Protein AF-A0A8J8NK72-F1 (afdb_monomer_lite)

Radius of gyration: 25.97 Å; chains: 1; bounding box: 104×41×59 Å

Foldseek 3Di:
DDDVVVVVVVVVVVVVVVVVVVVVVVVVVVVVVVVVVVVVVVQVDEDAPVCCLDPPHAWAWHWYDFPDRFTWTWTWHADPPSWIKTWAWKDFAQATAQLTGGPDQFDLRRLVSFFDQAKKKKALDSRDQQDLLMKMFGRKDKAKWFDPDDPDIDRDDQDPSQQRSLVNRRHHSVNHAFDQFPRGIKIKIKHFMAGNHPAFWEWFAFQPPPGIDIDGGRDIDIDMQADGNQFGRDNFTARDPGTDPPHSYLHDYHRPRGMMIMITGGDHDPDPPDD

Organism: Halteria grandinella (NCBI:txid5974)

Secondary structure (DSSP, 8-state):
--SHHHHHHHHHHHHHHHHHHHHHHHHHHHHHHHHHHHHHHHHHS-B-TGGGGSTT--SEEEEEE-STT-EEEEEEEEEGGGEEEEEEEEEETTEEEESSEESS---HHHHHTSPEEEEEEEES-SS-S-SSSEEEEEEEEEEEEEEEETTEEE--S--HHHHHHHHHHT--TTSPPP-TT--SEEEEEEEEEEESSS-SEEEEEBSSTTSEEEEETTSEEEEEE---TTT-S-SS---STTB--SS------TTS--EEEEEEEEEPPPP----

Structure (mmCIF, N/CA/C/O backbone):
data_AF-A0A8J8NK72-F1
#
_entry.id   AF-A0A8J8NK72-F1
#
loop_
_atom_site.group_PDB
_atom_site.id
_atom_site.type_symbol
_atom_site.label_atom_id
_atom_site.label_alt_id
_atom_site.label_comp_id
_atom_site.label_asym_id
_atom_site.label_entity_id
_atom_site.label_seq_id
_atom_site.pdbx_PDB_ins_code
_atom_site.Cartn_x
_atom_site.Cartn_y
_atom_site.Cartn_z
_atom_site.occupancy
_atom_site.B_iso_or_equiv
_atom_site.auth_seq_id
_atom_site.auth_comp_id
_atom_site.auth_asym_id
_atom_site.auth_atom_id
_atom_site.pdbx_PDB_model_num
ATOM 1 N N . MET A 1 1 ? -77.175 -1.704 28.166 1.00 51.75 1 MET A N 1
ATOM 2 C CA . MET A 1 1 ? -76.167 -1.112 27.257 1.00 51.75 1 MET A CA 1
ATOM 3 C C . MET A 1 1 ? -74.811 -1.085 27.956 1.00 51.75 1 MET A C 1
ATOM 5 O O . MET A 1 1 ? -74.713 -0.401 28.964 1.00 51.75 1 MET A O 1
ATOM 9 N N . PRO A 1 2 ? -73.794 -1.810 27.460 1.00 51.66 2 PRO A N 1
ATOM 10 C CA . PRO A 1 2 ? -72.400 -1.499 27.789 1.00 51.66 2 PRO A CA 1
ATOM 11 C C . PRO A 1 2 ? -71.476 -1.671 26.561 1.00 51.66 2 PRO A C 1
ATOM 13 O O . PRO A 1 2 ? -70.957 -2.755 26.320 1.00 51.66 2 PRO A O 1
ATOM 16 N N . LYS A 1 3 ? -71.278 -0.612 25.762 1.00 52.75 3 LYS A N 1
ATOM 17 C CA . LYS A 1 3 ? -70.263 -0.588 24.676 1.00 52.75 3 LYS A CA 1
ATOM 18 C C . LYS A 1 3 ? -69.259 0.563 24.828 1.00 52.75 3 LYS A C 1
ATOM 20 O O . LYS A 1 3 ? -68.059 0.327 24.801 1.00 52.75 3 LYS A O 1
ATOM 25 N N . LEU A 1 4 ? -69.748 1.766 25.139 1.00 51.28 4 LEU A N 1
ATOM 26 C CA . LEU A 1 4 ? -68.955 3.003 25.275 1.00 51.28 4 LEU A CA 1
ATOM 27 C C . LEU A 1 4 ? -67.858 3.003 26.364 1.00 51.28 4 LEU A C 1
ATOM 29 O O . LEU A 1 4 ? -67.008 3.890 26.365 1.00 51.28 4 LEU A O 1
ATOM 33 N N . VAL A 1 5 ? -67.872 2.052 27.305 1.00 51.34 5 VAL A N 1
ATOM 34 C CA . VAL A 1 5 ? -66.868 1.971 28.388 1.00 51.34 5 VAL A CA 1
ATOM 35 C C . VAL A 1 5 ? -65.623 1.182 27.954 1.00 51.34 5 VAL A C 1
ATOM 37 O O . VAL A 1 5 ? -64.517 1.528 28.357 1.00 51.34 5 VAL A O 1
ATOM 40 N N . PHE A 1 6 ? -65.777 0.172 27.089 1.00 46.81 6 PHE A N 1
ATOM 41 C CA . PHE A 1 6 ? -64.657 -0.657 26.626 1.00 46.81 6 PHE A CA 1
ATOM 42 C C . PHE A 1 6 ? -63.758 0.076 25.616 1.00 46.81 6 PHE A C 1
ATOM 44 O O . PHE A 1 6 ? -62.537 -0.006 25.720 1.00 46.81 6 PHE A O 1
ATOM 51 N N . GLU A 1 7 ? -64.334 0.856 24.694 1.00 53.31 7 GLU A N 1
ATOM 52 C CA . GLU A 1 7 ? -63.560 1.616 23.695 1.00 53.31 7 GLU A CA 1
ATOM 53 C C . GLU A 1 7 ? -62.649 2.675 24.338 1.00 53.31 7 GLU A C 1
ATOM 55 O O . GLU A 1 7 ? -61.489 2.811 23.954 1.00 53.31 7 GLU A O 1
ATOM 60 N N . LYS A 1 8 ? -63.124 3.378 25.378 1.00 55.53 8 LYS A N 1
ATOM 61 C CA . LYS A 1 8 ? -62.303 4.370 26.095 1.00 55.53 8 LYS A CA 1
ATOM 62 C C . LYS A 1 8 ? -61.119 3.751 26.841 1.00 55.53 8 LYS A C 1
ATOM 64 O O . LYS A 1 8 ? -60.061 4.370 26.894 1.00 55.53 8 LYS A O 1
ATOM 69 N N . CYS A 1 9 ? -61.285 2.551 27.398 1.00 53.50 9 CYS A N 1
ATOM 70 C CA . CYS A 1 9 ? -60.218 1.875 28.136 1.00 53.50 9 CYS A CA 1
ATOM 71 C C . CYS A 1 9 ? -59.102 1.380 27.195 1.00 53.50 9 CYS A C 1
ATOM 73 O O . CYS A 1 9 ? -57.924 1.592 27.483 1.00 53.50 9 CYS A O 1
ATOM 75 N N . ASN A 1 10 ? -59.466 0.834 26.026 1.00 62.28 10 ASN A N 1
ATOM 76 C CA . ASN A 1 10 ? -58.498 0.440 24.995 1.00 62.28 10 ASN A CA 1
ATOM 77 C C . ASN A 1 10 ? -57.683 1.629 24.461 1.00 62.28 10 ASN A C 1
ATOM 79 O O . ASN A 1 10 ? -56.468 1.510 24.311 1.00 62.28 10 ASN A O 1
ATOM 83 N N . ASN A 1 11 ? -58.317 2.779 24.198 1.00 68.50 11 ASN A N 1
ATOM 84 C CA . ASN A 1 11 ? -57.603 3.942 23.658 1.00 68.50 11 ASN A CA 1
ATOM 85 C C . ASN A 1 11 ? -56.538 4.471 24.634 1.00 68.50 11 ASN A C 1
ATOM 87 O O . ASN A 1 11 ? -55.412 4.723 24.218 1.00 68.50 11 ASN A O 1
ATOM 91 N N . GLN A 1 12 ? -56.841 4.543 25.936 1.00 73.25 12 GLN A N 1
ATOM 92 C CA . GLN A 1 12 ? -55.859 4.965 26.946 1.00 73.25 12 GLN A CA 1
ATOM 93 C C . GLN A 1 12 ? -54.678 3.987 27.077 1.00 73.25 12 GLN A C 1
ATOM 95 O O . GLN A 1 12 ? -53.541 4.414 27.282 1.00 73.25 12 GLN A O 1
ATOM 100 N N . GLN A 1 13 ? -54.914 2.678 26.929 1.00 79.31 13 GLN A N 1
ATOM 101 C CA . GLN A 1 13 ? -53.832 1.688 26.909 1.00 79.31 13 GLN A CA 1
ATOM 102 C C . GLN A 1 13 ? -52.953 1.820 25.655 1.00 79.31 13 GLN A C 1
ATOM 104 O O . GLN A 1 13 ? -51.730 1.744 25.763 1.00 79.31 13 GLN A O 1
ATOM 109 N N . MET A 1 14 ? -53.549 2.082 24.487 1.00 78.44 14 MET A N 1
ATOM 110 C CA . MET A 1 14 ? -52.807 2.322 23.244 1.00 78.44 14 MET A CA 1
ATOM 111 C C . MET A 1 14 ? -51.956 3.596 23.308 1.00 78.44 14 MET A C 1
ATOM 113 O O . MET A 1 14 ? -50.766 3.535 23.012 1.00 78.44 14 MET A O 1
ATOM 117 N N . GLU A 1 15 ? -52.509 4.718 23.776 1.00 85.50 15 GLU A N 1
ATOM 118 C CA . GLU A 1 15 ? -51.770 5.981 23.962 1.00 85.50 15 GLU A CA 1
ATOM 119 C C . GLU A 1 15 ? -50.573 5.814 24.921 1.00 85.50 15 GLU A C 1
ATOM 121 O O . GLU A 1 15 ? -49.488 6.363 24.689 1.00 85.50 15 GLU A O 1
ATOM 126 N N . SER A 1 16 ? -50.740 5.008 25.977 1.00 86.69 16 SER A N 1
ATOM 127 C CA . SER A 1 16 ? -49.660 4.657 26.907 1.00 86.69 16 SER A CA 1
ATOM 128 C C . SER A 1 16 ? -48.559 3.832 26.229 1.00 86.69 16 SER A C 1
ATOM 130 O O . SER A 1 16 ? -47.375 4.124 26.407 1.00 86.69 16 SER A O 1
ATOM 132 N N . LEU A 1 17 ? -48.929 2.822 25.434 1.00 86.44 17 LEU A N 1
ATOM 133 C CA . LEU A 1 17 ? -47.977 1.967 24.716 1.00 86.44 17 LEU A CA 1
ATOM 134 C C . LEU A 1 17 ? -47.226 2.727 23.614 1.00 86.44 17 LEU A C 1
ATOM 136 O O . LEU A 1 17 ? -46.021 2.540 23.458 1.00 86.44 17 LEU A O 1
ATOM 140 N N . GLU A 1 18 ? -47.893 3.619 22.879 1.00 88.81 18 GLU A N 1
ATOM 141 C CA . GLU A 1 18 ? -47.247 4.479 21.879 1.00 88.81 18 GLU A CA 1
ATOM 142 C C . GLU A 1 18 ? -46.253 5.454 22.523 1.00 88.81 18 GLU A C 1
ATOM 144 O O . GLU A 1 18 ? -45.150 5.660 22.004 1.00 88.81 18 GLU A O 1
ATOM 149 N N . SER A 1 19 ? -46.604 6.007 23.688 1.00 89.12 19 SER A N 1
ATOM 150 C CA . SER A 1 19 ? -45.719 6.873 24.474 1.00 89.12 19 SER A CA 1
ATOM 151 C C . SER A 1 19 ? -44.481 6.126 24.980 1.00 89.12 19 SER A C 1
ATOM 153 O O . SER A 1 19 ? -43.364 6.638 24.877 1.00 89.12 19 SER A O 1
ATOM 155 N N . GLU A 1 20 ? -44.646 4.894 25.469 1.00 90.38 20 GLU A N 1
ATOM 156 C CA . GLU A 1 20 ? -43.527 4.050 25.897 1.00 90.38 20 GLU A CA 1
ATOM 157 C C . GLU A 1 20 ? -42.648 3.604 24.718 1.00 90.38 20 GLU A C 1
ATOM 159 O O . GLU A 1 20 ? -41.423 3.720 24.789 1.00 90.38 20 GL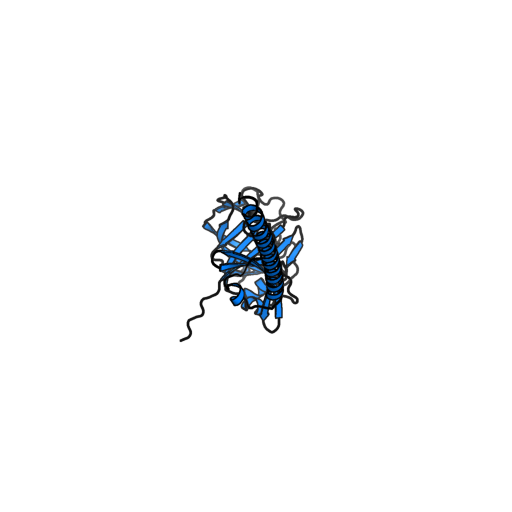U A O 1
ATOM 164 N N . LEU A 1 21 ? -43.241 3.203 23.589 1.00 88.31 21 LEU A N 1
ATOM 165 C CA . LEU A 1 21 ? -42.506 2.876 22.365 1.00 88.31 21 LEU A CA 1
ATOM 166 C C . LEU A 1 21 ? -41.685 4.075 21.860 1.00 88.31 21 LEU A C 1
ATOM 168 O O . LEU A 1 21 ? -40.544 3.911 21.424 1.00 88.31 21 LEU A O 1
ATOM 172 N N . LYS A 1 22 ? -42.241 5.290 21.942 1.00 91.75 22 LYS A N 1
ATOM 173 C CA . LYS A 1 22 ? -41.538 6.531 21.592 1.00 91.75 22 LYS A CA 1
ATOM 174 C C . LYS A 1 22 ? -40.362 6.803 22.536 1.00 91.75 22 LYS A C 1
ATOM 176 O O . LYS A 1 22 ? -39.284 7.132 22.043 1.00 91.75 22 LYS A O 1
ATOM 181 N N . ARG A 1 23 ? -40.533 6.606 23.852 1.00 94.69 23 ARG A N 1
ATOM 182 C CA . ARG A 1 23 ? -39.446 6.708 24.846 1.00 94.69 23 ARG A CA 1
ATOM 183 C C . ARG A 1 23 ? -38.320 5.718 24.533 1.00 94.69 23 ARG A C 1
ATOM 185 O O . ARG A 1 23 ? -37.172 6.125 24.399 1.00 94.69 23 ARG A O 1
ATOM 192 N N . LEU A 1 24 ? -38.656 4.444 24.321 1.00 89.44 24 LEU A N 1
ATOM 193 C CA . LEU A 1 24 ? -37.687 3.383 24.023 1.00 89.44 24 LEU A CA 1
ATOM 194 C C . LEU A 1 24 ? -36.900 3.641 22.726 1.00 89.44 24 LEU A C 1
ATOM 196 O O . LEU A 1 24 ? -35.700 3.376 22.679 1.00 89.44 24 LEU A O 1
ATOM 200 N N . ARG A 1 25 ? -37.537 4.208 21.690 1.00 90.81 25 ARG A N 1
ATOM 201 C CA . ARG A 1 25 ? -36.843 4.635 20.460 1.00 90.81 25 ARG A CA 1
ATOM 202 C C . ARG A 1 25 ? -35.831 5.754 20.722 1.00 90.81 25 ARG A C 1
ATOM 204 O O . ARG A 1 25 ? -34.714 5.672 20.224 1.00 90.81 25 ARG A O 1
ATOM 211 N N . GLN A 1 26 ? -36.190 6.755 21.528 1.00 90.25 26 GLN A N 1
ATOM 212 C CA . GLN A 1 26 ? -35.275 7.841 21.904 1.00 90.25 26 GLN A CA 1
ATOM 213 C C . GLN A 1 26 ? -34.109 7.342 22.773 1.00 90.25 26 GLN A C 1
ATOM 215 O O . GLN A 1 26 ? -32.972 7.762 22.571 1.00 90.25 26 GLN A O 1
ATOM 220 N N . GLU A 1 27 ? -34.360 6.416 23.703 1.00 90.62 27 GLU A N 1
ATOM 221 C CA . GLU A 1 27 ? -33.308 5.777 24.506 1.00 90.62 27 GLU A CA 1
ATOM 222 C C . GLU A 1 27 ? -32.336 4.947 23.649 1.00 90.62 27 GLU A C 1
ATOM 224 O O . GLU A 1 27 ? -31.135 4.938 23.923 1.00 90.62 27 GLU A O 1
ATOM 229 N N . ALA A 1 28 ? -32.832 4.251 22.618 1.00 89.12 28 ALA A N 1
ATOM 230 C CA . ALA A 1 28 ? -31.997 3.516 21.669 1.00 89.12 28 ALA A CA 1
ATOM 231 C C . ALA A 1 28 ? -31.118 4.469 20.843 1.00 89.12 28 ALA A C 1
ATOM 233 O O . ALA A 1 28 ? -29.900 4.317 20.831 1.00 89.12 28 ALA A O 1
ATOM 234 N N . GLU A 1 29 ? -31.706 5.516 20.258 1.00 91.25 29 GLU A N 1
ATOM 235 C CA . GLU A 1 29 ? -30.973 6.517 19.473 1.00 91.25 29 GLU A CA 1
ATOM 236 C C . GLU A 1 29 ? -29.887 7.230 20.306 1.00 91.25 29 GLU A C 1
ATOM 238 O O . GLU A 1 29 ? -28.760 7.416 19.846 1.00 91.25 29 GLU A O 1
ATOM 243 N N . GLN A 1 30 ? -30.176 7.567 21.569 1.00 88.12 30 GLN A N 1
ATOM 244 C CA . GLN A 1 30 ? -29.178 8.127 22.490 1.00 88.12 30 GLN A CA 1
ATOM 245 C C . GLN A 1 30 ? -28.045 7.142 22.813 1.00 88.12 30 GLN A C 1
ATOM 247 O O . GLN A 1 30 ? -26.890 7.560 22.932 1.00 88.12 30 GLN A O 1
ATOM 252 N N . LYS A 1 31 ? -28.344 5.841 22.948 1.00 87.00 31 LYS A N 1
ATOM 253 C CA . LYS A 1 31 ? -27.322 4.799 23.137 1.00 87.00 31 LYS A CA 1
ATOM 254 C C . LYS A 1 31 ? -26.439 4.657 21.901 1.00 87.00 31 LYS A C 1
ATOM 256 O O . LYS A 1 31 ? -25.223 4.621 22.062 1.00 87.00 31 LYS A O 1
ATOM 261 N N . ASP A 1 32 ? -27.008 4.673 20.700 1.00 82.19 32 ASP A N 1
ATOM 262 C CA . ASP A 1 32 ? -26.248 4.596 19.446 1.00 82.19 32 ASP A CA 1
ATOM 263 C C . ASP A 1 32 ? -25.322 5.815 19.271 1.00 82.19 32 ASP A C 1
ATOM 265 O O . ASP A 1 32 ? -24.141 5.667 18.942 1.00 82.19 32 ASP A O 1
ATOM 269 N N . GLN A 1 33 ? -25.802 7.022 19.598 1.00 79.69 33 GLN A N 1
ATOM 270 C CA . GLN A 1 33 ? -24.975 8.238 19.630 1.00 79.69 33 GLN A CA 1
ATOM 271 C C . GLN A 1 33 ? -23.832 8.143 20.660 1.00 79.69 33 GLN A C 1
ATOM 273 O O . GLN A 1 33 ? -22.702 8.555 20.382 1.00 79.69 33 GLN A O 1
ATOM 278 N N . LEU A 1 34 ? -24.097 7.583 21.847 1.00 75.81 34 LEU A N 1
ATOM 279 C CA . LEU A 1 34 ? -23.079 7.336 22.874 1.00 75.81 34 LEU A CA 1
ATOM 280 C C . LEU A 1 34 ? -22.035 6.312 22.414 1.00 75.81 34 LEU A C 1
ATOM 282 O O . LEU A 1 34 ? -20.842 6.575 22.564 1.00 75.81 34 LEU A O 1
ATOM 286 N N . ILE A 1 35 ? -22.463 5.190 21.826 1.00 74.56 35 ILE A N 1
ATOM 287 C CA . ILE A 1 35 ? -21.582 4.152 21.272 1.00 74.56 35 ILE A CA 1
ATOM 288 C C . ILE A 1 35 ? -20.681 4.764 20.199 1.00 74.56 35 ILE A C 1
ATOM 290 O O . ILE A 1 35 ? -19.463 4.711 20.344 1.00 74.56 35 ILE A O 1
ATOM 294 N N . SER A 1 36 ? -21.249 5.454 19.206 1.00 71.69 36 SER A N 1
ATOM 295 C CA . SER A 1 36 ? -20.487 6.124 18.143 1.00 71.69 36 SER A CA 1
ATOM 296 C C . SER A 1 36 ? -19.447 7.113 18.699 1.00 71.69 36 SER A C 1
ATOM 298 O O . SER A 1 36 ? -18.291 7.138 18.265 1.00 71.69 36 SER A O 1
ATOM 300 N N . ARG A 1 37 ? -19.806 7.880 19.741 1.00 70.31 37 ARG A N 1
ATOM 301 C CA . ARG A 1 37 ? -18.883 8.803 20.422 1.00 70.31 37 ARG A CA 1
ATOM 302 C C . ARG A 1 37 ? -17.761 8.080 21.178 1.00 70.31 37 ARG A C 1
ATOM 304 O O . ARG A 1 37 ? -16.632 8.574 21.196 1.00 70.31 37 ARG A O 1
ATOM 311 N N . PHE A 1 38 ? -18.045 6.945 21.815 1.00 71.69 38 PHE A N 1
ATOM 312 C CA . PHE A 1 38 ? -17.028 6.133 22.490 1.00 71.69 38 PHE A CA 1
ATOM 313 C C . PHE A 1 38 ? -16.120 5.404 21.495 1.00 71.69 38 PHE A C 1
ATOM 315 O O . PHE A 1 38 ? -14.909 5.396 21.697 1.00 71.69 38 PHE A O 1
ATOM 322 N N . GLU A 1 39 ? -16.653 4.875 20.394 1.00 69.19 39 GLU A N 1
ATOM 323 C CA . GLU A 1 39 ? -15.863 4.289 19.307 1.00 69.19 39 GLU A CA 1
ATOM 324 C C . GLU A 1 39 ? -14.892 5.303 18.696 1.00 69.19 39 GLU A C 1
ATOM 326 O O . GLU A 1 39 ? -13.728 4.969 18.468 1.00 69.19 39 GLU A O 1
ATOM 331 N N . GLY A 1 40 ? -15.331 6.552 18.493 1.00 62.38 40 GLY A N 1
ATOM 332 C CA . GLY A 1 40 ? -14.458 7.656 18.087 1.00 62.38 40 GLY A CA 1
ATOM 333 C C . GLY A 1 40 ? -13.281 7.840 19.051 1.00 62.38 40 GLY A C 1
ATOM 334 O O . GLY A 1 40 ? -12.127 7.762 18.636 1.00 62.38 40 GLY A O 1
ATOM 335 N N . LYS A 1 41 ? -13.559 7.961 20.355 1.00 66.81 41 LYS A N 1
ATOM 336 C CA . LYS A 1 41 ? -12.524 8.088 21.400 1.00 66.81 41 LYS A CA 1
ATOM 337 C C . LYS A 1 41 ? -11.611 6.865 21.530 1.00 66.81 41 LYS A C 1
ATOM 339 O O . LYS A 1 41 ? -10.439 7.006 21.857 1.00 66.81 41 LYS A O 1
ATOM 344 N N . ILE A 1 42 ? -12.108 5.656 21.269 1.00 63.34 42 ILE A N 1
ATOM 345 C CA . ILE A 1 42 ? -11.281 4.439 21.278 1.00 63.34 42 ILE A CA 1
ATOM 346 C C . ILE A 1 42 ? -10.282 4.453 20.112 1.00 63.34 42 ILE A C 1
ATOM 348 O O . ILE A 1 42 ? -9.160 3.980 20.282 1.00 63.34 42 ILE A O 1
ATOM 352 N N . ARG A 1 43 ? -10.639 5.027 18.952 1.00 63.06 43 ARG A N 1
ATOM 353 C CA . ARG A 1 43 ? -9.705 5.207 17.821 1.00 63.06 43 ARG A CA 1
ATOM 354 C C . ARG A 1 43 ? -8.607 6.235 18.111 1.00 63.06 43 ARG A C 1
ATOM 356 O O . ARG A 1 43 ? -7.555 6.148 17.483 1.00 63.06 43 ARG A O 1
ATOM 363 N N . GLU A 1 44 ? -8.833 7.164 19.046 1.00 73.62 44 GLU A N 1
ATOM 364 C CA . GLU A 1 44 ? -7.854 8.163 19.515 1.00 73.62 44 GLU A CA 1
ATOM 365 C C . GLU A 1 44 ? -6.784 7.570 20.454 1.00 73.62 44 GLU A C 1
ATOM 367 O O . GLU A 1 44 ? -5.699 8.137 20.591 1.00 73.62 44 GLU A O 1
ATOM 372 N N . LEU A 1 45 ? -7.044 6.415 21.079 1.00 83.75 45 LEU A N 1
ATOM 373 C CA . LEU A 1 45 ? -6.074 5.746 21.948 1.00 83.75 45 LEU A CA 1
ATOM 374 C C . LEU A 1 45 ? -5.008 4.995 21.124 1.00 83.75 45 LEU A C 1
ATOM 376 O O . LEU A 1 45 ? -5.365 4.204 20.250 1.00 83.75 45 LEU A O 1
ATOM 380 N N . PRO A 1 46 ? -3.700 5.155 21.419 1.00 88.56 46 PRO A N 1
ATOM 381 C CA . PRO A 1 46 ? -2.655 4.434 20.699 1.00 88.56 46 PRO A CA 1
ATOM 382 C C . PRO A 1 46 ? -2.710 2.914 20.933 1.00 88.56 46 PRO A C 1
ATOM 384 O O . PRO A 1 46 ? -2.458 2.437 22.045 1.00 88.56 46 PRO A O 1
ATOM 387 N N . ILE A 1 47 ? -2.971 2.150 19.872 1.00 92.38 47 ILE A N 1
ATOM 388 C CA . ILE A 1 47 ? -2.999 0.679 19.870 1.00 92.38 47 ILE A CA 1
ATOM 389 C C . ILE A 1 47 ? -1.725 0.085 19.252 1.00 92.38 47 ILE A C 1
ATOM 391 O O . ILE A 1 47 ? -0.934 0.770 18.608 1.00 92.38 47 ILE A O 1
ATOM 395 N N . THR A 1 48 ? -1.505 -1.212 19.441 1.00 92.81 48 THR A N 1
ATOM 396 C CA . THR A 1 48 ? -0.470 -1.974 18.721 1.00 92.81 48 THR A CA 1
ATOM 397 C C . THR A 1 48 ? -1.012 -2.532 17.403 1.00 92.81 48 THR A C 1
ATOM 399 O O . THR A 1 48 ? -2.219 -2.725 17.255 1.00 92.81 48 THR A O 1
ATOM 402 N N . PHE A 1 49 ? -0.127 -2.899 16.468 1.00 92.62 49 PHE A N 1
ATOM 403 C CA . PHE A 1 49 ? -0.541 -3.597 15.242 1.00 92.62 49 PHE A CA 1
ATOM 404 C C . PHE A 1 49 ? -1.324 -4.888 15.506 1.00 92.62 49 PHE A C 1
ATOM 406 O O . PHE A 1 49 ? -2.201 -5.211 14.720 1.00 92.62 49 PHE A O 1
ATOM 413 N N . ARG A 1 50 ? -1.063 -5.615 16.603 1.00 92.00 50 ARG A N 1
ATOM 414 C CA . ARG A 1 50 ? -1.810 -6.841 16.942 1.00 92.00 50 ARG A CA 1
ATOM 415 C C . ARG A 1 50 ? -3.282 -6.556 17.243 1.00 92.00 50 ARG A C 1
ATOM 417 O O . ARG A 1 50 ? -4.143 -7.280 16.761 1.00 92.00 50 ARG A O 1
ATOM 424 N N . GLN A 1 51 ? -3.562 -5.478 17.972 1.00 92.19 51 GLN A N 1
ATOM 425 C CA . GLN A 1 51 ? -4.925 -5.080 18.352 1.00 92.19 51 GLN A CA 1
ATOM 426 C C . GLN A 1 51 ? -5.776 -4.628 17.151 1.00 92.19 51 GLN A C 1
ATOM 428 O O . GLN A 1 51 ? -7.001 -4.578 17.222 1.00 92.19 51 GLN A O 1
ATOM 433 N N . LEU A 1 52 ? -5.141 -4.325 16.018 1.00 92.00 52 LEU A N 1
ATOM 434 C CA . LEU A 1 52 ? -5.823 -3.993 14.769 1.00 92.00 52 LEU A CA 1
ATOM 435 C C . LEU A 1 52 ? -6.461 -5.217 14.078 1.00 92.00 52 LEU A C 1
ATOM 437 O O . LEU A 1 52 ? -7.360 -5.043 13.264 1.00 92.00 52 LEU A O 1
ATOM 441 N N . PHE A 1 53 ? -6.029 -6.437 14.423 1.00 92.38 53 PHE A N 1
ATOM 442 C CA . PHE A 1 53 ? -6.610 -7.699 13.936 1.00 92.38 53 PHE A CA 1
ATOM 443 C C . PHE A 1 53 ? -7.674 -8.274 14.888 1.00 92.38 53 PHE A C 1
ATOM 445 O O . PHE A 1 53 ? -8.172 -9.376 14.665 1.00 92.38 53 PHE A O 1
ATOM 452 N N . GLU A 1 54 ? -8.020 -7.560 15.963 1.00 90.88 54 GLU A N 1
ATOM 453 C CA . GLU A 1 54 ? -9.117 -7.954 16.851 1.00 90.88 54 GLU A CA 1
ATOM 454 C C . GLU A 1 54 ? -10.472 -7.875 16.114 1.00 90.88 54 GLU A C 1
ATOM 456 O O . GLU A 1 54 ? -10.661 -7.000 15.260 1.00 90.88 54 GLU A O 1
ATOM 461 N N . PRO A 1 55 ? -11.446 -8.750 16.431 1.00 88.88 55 PRO A N 1
ATOM 462 C CA . PRO A 1 55 ? -12.795 -8.654 15.879 1.00 88.88 55 PRO A CA 1
ATOM 463 C C . PRO A 1 55 ? -13.448 -7.286 16.138 1.00 88.88 55 PRO A C 1
ATOM 465 O O . PRO A 1 55 ? -13.214 -6.653 17.165 1.00 88.88 55 PRO A O 1
ATOM 468 N N . GLY A 1 56 ? -14.293 -6.834 15.207 1.00 87.00 56 GLY A N 1
ATOM 469 C CA . GLY A 1 56 ? -15.020 -5.560 15.317 1.00 87.00 56 GLY A CA 1
ATOM 470 C C . GLY A 1 56 ? -14.235 -4.313 14.888 1.00 87.00 56 GLY A C 1
ATOM 471 O O . GLY A 1 56 ? -14.781 -3.212 14.910 1.00 87.00 56 GLY A O 1
ATOM 472 N N . ARG A 1 57 ? -12.973 -4.444 14.457 1.00 89.38 57 ARG A N 1
ATOM 473 C CA . ARG A 1 57 ? -12.236 -3.341 13.816 1.00 89.38 57 ARG A CA 1
ATOM 474 C C . ARG A 1 57 ? -12.804 -3.058 12.415 1.00 89.38 57 ARG A C 1
ATOM 476 O O . ARG A 1 57 ? -13.210 -3.969 11.699 1.00 89.38 57 ARG A O 1
ATOM 483 N N . THR A 1 58 ? -12.807 -1.788 12.014 1.00 91.31 58 THR A N 1
ATOM 484 C CA . THR A 1 58 ? -13.347 -1.300 10.729 1.00 91.31 58 THR A CA 1
ATOM 485 C C . THR A 1 58 ? -12.319 -0.419 10.031 1.00 91.31 58 THR A C 1
ATOM 487 O O . THR A 1 58 ? -11.493 0.181 10.712 1.00 91.31 58 THR A O 1
ATOM 490 N N . SER A 1 59 ? -12.423 -0.216 8.720 1.00 92.69 59 SER A N 1
ATOM 491 C CA . SER A 1 59 ? -11.595 0.767 8.006 1.00 92.69 59 SER A CA 1
ATOM 492 C C . SER A 1 59 ? -11.612 2.165 8.651 1.00 92.69 59 SER A C 1
ATOM 494 O O . SER A 1 59 ? -12.622 2.604 9.212 1.00 92.69 59 SER A O 1
ATOM 496 N N . GLY A 1 60 ? -10.485 2.875 8.573 1.00 91.69 60 GLY A N 1
ATOM 497 C CA . GLY A 1 60 ? -10.320 4.221 9.119 1.00 91.69 60 GLY A CA 1
ATOM 498 C C . GLY A 1 60 ? -8.905 4.520 9.616 1.00 91.69 60 GLY A C 1
ATOM 499 O O . GLY A 1 60 ? -7.996 3.695 9.520 1.00 91.69 60 GLY A O 1
ATOM 500 N N . SER A 1 61 ? -8.730 5.721 10.167 1.00 91.56 61 SER A N 1
ATOM 501 C CA . SER A 1 61 ? -7.492 6.140 10.829 1.00 91.56 61 SER A CA 1
ATOM 502 C C . SER A 1 61 ? -7.412 5.603 12.260 1.00 91.56 61 SER A C 1
ATOM 504 O O . SER A 1 61 ? -8.375 5.716 13.017 1.00 91.56 61 SER A O 1
ATOM 506 N N . TYR A 1 62 ? -6.244 5.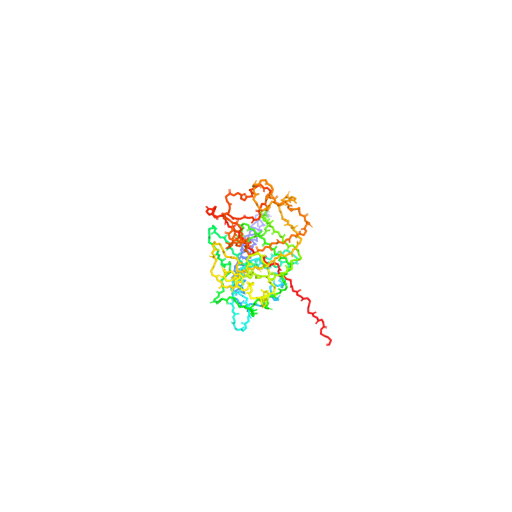083 12.637 1.00 92.00 62 TYR A N 1
ATOM 507 C CA . TYR A 1 62 ? -5.920 4.609 13.985 1.00 92.00 62 TYR A CA 1
ATOM 508 C C . TYR A 1 62 ? -4.571 5.175 14.434 1.00 92.00 62 TYR A C 1
ATOM 510 O O . TYR A 1 62 ? -3.637 5.262 13.634 1.00 92.00 62 TYR A O 1
ATOM 518 N N . PHE A 1 63 ? -4.440 5.514 15.718 1.00 92.31 63 PHE A N 1
ATOM 519 C CA . PHE A 1 63 ? -3.137 5.813 16.311 1.00 92.31 63 PHE A CA 1
ATOM 520 C C . PHE A 1 63 ? -2.413 4.507 16.650 1.00 92.31 63 PHE A C 1
ATOM 522 O O . PHE A 1 63 ? -2.895 3.710 17.452 1.00 92.31 63 PHE A O 1
ATOM 529 N N . ILE A 1 64 ? -1.253 4.278 16.038 1.00 92.62 64 ILE A N 1
ATOM 530 C CA . ILE A 1 64 ? -0.454 3.062 16.206 1.00 92.62 64 ILE A CA 1
ATOM 531 C C . ILE A 1 64 ? 0.843 3.381 16.948 1.00 92.62 64 ILE A C 1
ATOM 533 O O . ILE A 1 64 ? 1.578 4.290 16.557 1.00 92.62 64 ILE A O 1
ATOM 537 N N . LYS A 1 65 ? 1.135 2.606 17.996 1.00 90.94 65 LYS A N 1
ATOM 538 C CA . LYS A 1 65 ? 2.425 2.595 18.700 1.00 90.94 65 LYS A CA 1
ATOM 539 C C . LYS A 1 65 ? 3.495 1.959 17.808 1.00 90.94 65 LYS A C 1
ATOM 541 O O . LYS A 1 65 ? 3.323 0.831 17.343 1.00 90.94 65 LYS A O 1
ATOM 546 N N . LEU A 1 66 ? 4.582 2.690 17.575 1.00 89.44 66 LEU A N 1
ATOM 547 C CA . LEU A 1 66 ? 5.736 2.275 16.776 1.00 89.44 66 LEU A CA 1
ATOM 548 C C . LEU A 1 66 ? 6.930 1.970 17.699 1.00 89.44 66 LEU A C 1
ATOM 550 O O . LEU A 1 66 ? 6.739 1.353 18.745 1.00 89.44 66 LEU A O 1
ATOM 554 N N . SER A 1 67 ? 8.162 2.319 17.310 1.00 86.75 67 SER A N 1
ATOM 555 C CA . SER A 1 67 ? 9.343 2.061 18.143 1.00 86.75 67 SER A CA 1
ATOM 556 C C . SER A 1 67 ? 9.565 3.160 19.195 1.00 86.75 67 SER A C 1
ATOM 558 O O . SER A 1 67 ? 9.405 4.347 18.912 1.00 86.75 67 SER A O 1
ATOM 560 N N . GLY A 1 68 ? 9.923 2.765 20.424 1.00 85.69 68 GLY A N 1
ATOM 561 C CA . GLY A 1 68 ? 9.968 3.678 21.575 1.00 85.69 68 GLY A CA 1
ATOM 562 C C . GLY A 1 68 ? 8.581 4.233 21.921 1.00 85.69 68 GLY A C 1
ATOM 563 O O . GLY A 1 68 ? 7.577 3.545 21.754 1.00 85.69 68 GLY A O 1
ATOM 564 N N . ASP A 1 69 ? 8.518 5.496 22.343 1.00 84.75 69 ASP A N 1
ATOM 565 C CA . ASP A 1 69 ? 7.263 6.193 22.678 1.00 84.75 69 ASP A CA 1
ATOM 566 C C . ASP A 1 69 ? 6.540 6.788 21.452 1.00 84.75 69 ASP A C 1
ATOM 568 O O . ASP A 1 69 ? 5.598 7.575 21.574 1.00 84.75 69 ASP A O 1
ATOM 572 N N . LYS A 1 70 ? 6.986 6.448 20.238 1.00 87.56 70 LYS A N 1
ATOM 573 C CA . LYS A 1 70 ? 6.470 7.034 19.003 1.00 87.56 70 LYS A CA 1
ATOM 574 C C . LYS A 1 70 ? 5.072 6.511 18.666 1.00 87.56 70 LYS A C 1
ATOM 576 O O . LYS A 1 70 ? 4.827 5.306 18.640 1.00 87.56 70 LYS A O 1
ATOM 581 N N . VAL A 1 71 ? 4.184 7.429 18.287 1.00 88.50 71 VAL A N 1
ATOM 582 C CA . VAL A 1 71 ? 2.832 7.133 17.796 1.00 88.50 71 VAL A CA 1
ATOM 583 C C . VAL A 1 71 ? 2.626 7.757 16.415 1.00 88.50 71 VAL A C 1
ATOM 585 O O . VAL A 1 71 ? 3.060 8.882 16.163 1.00 88.50 71 VAL A O 1
ATOM 588 N N . ALA A 1 72 ? 1.953 7.038 15.517 1.00 89.44 72 ALA A N 1
ATOM 589 C CA . ALA A 1 72 ? 1.591 7.511 14.181 1.00 89.44 72 ALA A CA 1
ATOM 590 C C . ALA A 1 72 ? 0.094 7.339 13.915 1.00 89.44 72 ALA A C 1
ATOM 592 O O . ALA A 1 72 ? -0.456 6.293 14.250 1.00 89.44 72 ALA A O 1
ATOM 593 N N . GLN A 1 73 ? -0.551 8.310 13.266 1.00 90.94 73 GLN A N 1
ATOM 594 C CA . GLN A 1 73 ? -1.912 8.136 12.771 1.00 90.94 73 GLN A CA 1
ATOM 595 C C . GLN A 1 73 ? -1.860 7.515 11.371 1.00 90.94 73 GLN A C 1
ATOM 597 O O . GLN A 1 73 ? -1.445 8.149 10.398 1.00 90.94 73 GLN A O 1
ATOM 602 N N . LEU A 1 74 ? -2.244 6.243 11.279 1.00 92.06 74 LEU A N 1
ATOM 603 C CA . LEU A 1 74 ? -2.173 5.451 10.054 1.00 92.06 74 LEU A CA 1
ATOM 604 C C . LEU A 1 74 ? -3.587 5.100 9.587 1.00 92.06 74 LEU A C 1
ATOM 606 O O . LEU A 1 74 ? -4.425 4.711 10.401 1.00 92.06 74 LEU A O 1
ATOM 610 N N . TYR A 1 75 ? -3.855 5.229 8.287 1.00 93.06 75 TYR A N 1
ATOM 611 C CA . TYR A 1 75 ? -5.122 4.787 7.708 1.00 93.06 75 TYR A CA 1
ATOM 612 C C . TYR A 1 75 ? -5.048 3.310 7.327 1.00 93.06 75 TYR A C 1
ATOM 614 O O . TYR A 1 75 ? -4.105 2.877 6.656 1.00 93.06 75 TYR A O 1
ATOM 622 N N . PHE A 1 76 ? -6.077 2.556 7.701 1.00 94.12 76 PHE A N 1
ATOM 623 C CA . PHE A 1 76 ? -6.228 1.154 7.345 1.00 94.12 76 PHE A CA 1
ATOM 624 C C . PHE A 1 76 ? -7.540 0.906 6.612 1.00 94.12 76 PHE A C 1
ATOM 626 O O . PHE A 1 76 ? -8.593 1.394 7.019 1.00 94.12 76 PHE A O 1
ATOM 633 N N . LEU A 1 77 ? -7.476 0.091 5.563 1.00 94.38 77 LEU A N 1
ATOM 634 C CA . LEU A 1 77 ? -8.639 -0.590 5.007 1.00 94.38 77 LEU A CA 1
ATOM 635 C C . LEU A 1 77 ? -8.700 -1.975 5.662 1.00 94.38 77 LEU A C 1
ATOM 637 O O . LEU A 1 77 ? -7.758 -2.758 5.536 1.00 94.38 77 LEU A O 1
ATOM 641 N N . ILE A 1 78 ? -9.783 -2.259 6.381 1.00 92.88 78 ILE A N 1
ATOM 642 C CA . ILE A 1 78 ? -10.017 -3.550 7.032 1.00 92.88 78 ILE A CA 1
ATOM 643 C C . ILE A 1 78 ? -11.150 -4.237 6.286 1.00 92.88 78 ILE A C 1
ATOM 645 O O . ILE A 1 78 ? -12.264 -3.721 6.205 1.00 92.88 78 ILE A O 1
ATOM 649 N N . GLU A 1 79 ? -10.839 -5.390 5.712 1.00 88.75 79 GLU A N 1
ATOM 650 C CA . GLU A 1 79 ? -11.771 -6.194 4.932 1.00 88.75 79 GLU A CA 1
ATOM 651 C C . GLU A 1 79 ? -12.202 -7.432 5.731 1.00 88.75 79 GLU A C 1
ATOM 653 O O . GLU A 1 79 ? -11.639 -7.748 6.785 1.00 88.75 79 GLU A O 1
ATOM 658 N N . GLY A 1 80 ? -13.206 -8.153 5.223 1.00 79.19 80 GLY A N 1
ATOM 659 C CA . GLY A 1 80 ? -13.618 -9.433 5.799 1.00 79.19 80 GLY A CA 1
ATOM 660 C C . GLY A 1 80 ? -12.447 -10.415 5.944 1.00 79.19 80 GLY A C 1
ATOM 661 O O . GLY A 1 80 ? -11.437 -10.315 5.245 1.00 79.19 80 GLY A O 1
ATOM 662 N N . GLU A 1 81 ? -12.594 -11.374 6.862 1.00 75.38 81 GLU A N 1
ATOM 663 C CA . GLU A 1 81 ? -11.582 -12.407 7.157 1.00 75.38 81 GLU A CA 1
ATOM 664 C C . GLU A 1 81 ? -10.267 -11.860 7.757 1.00 75.38 81 GLU A C 1
ATOM 666 O O . GLU A 1 81 ? -9.231 -12.517 7.696 1.00 75.38 81 GLU A O 1
ATOM 671 N N . GLY A 1 82 ? -10.282 -10.658 8.350 1.00 75.38 82 GLY A N 1
ATOM 672 C CA . GLY A 1 82 ? -9.117 -10.092 9.047 1.00 75.38 82 GLY A CA 1
ATOM 673 C C . GLY A 1 82 ? -8.011 -9.580 8.117 1.00 75.38 82 GLY A C 1
ATOM 674 O O . GLY A 1 82 ? -6.866 -9.416 8.541 1.00 75.38 82 GLY A O 1
ATOM 675 N N . LYS A 1 83 ? -8.330 -9.317 6.844 1.00 89.25 83 LYS A N 1
ATOM 676 C CA . LYS A 1 83 ? -7.399 -8.725 5.873 1.00 89.25 83 LYS A CA 1
ATOM 677 C C . LYS A 1 83 ? -7.234 -7.232 6.161 1.00 89.25 83 LYS A C 1
ATOM 679 O O . LYS A 1 83 ? -8.094 -6.420 5.826 1.00 89.25 83 LYS A O 1
ATOM 684 N N . VAL A 1 84 ? -6.111 -6.881 6.784 1.00 95.12 84 VAL A N 1
ATOM 685 C CA . VAL A 1 84 ? -5.759 -5.505 7.155 1.00 95.12 84 VAL A CA 1
ATOM 686 C C . VAL A 1 84 ? -4.768 -4.929 6.146 1.00 95.12 84 VAL A C 1
ATOM 688 O O . VAL A 1 84 ? -3.658 -5.437 5.995 1.00 95.12 84 VAL A O 1
ATOM 691 N N . TRP A 1 85 ? -5.134 -3.834 5.486 1.00 95.44 85 TRP A N 1
ATOM 692 C CA . TRP A 1 85 ? -4.274 -3.102 4.557 1.00 95.44 85 TRP A CA 1
ATOM 693 C C . TRP A 1 85 ? -3.877 -1.754 5.144 1.00 95.44 85 TRP A C 1
ATOM 695 O O . TRP A 1 85 ? -4.727 -0.894 5.363 1.00 95.44 85 TRP A O 1
ATOM 705 N N . MET A 1 86 ? -2.582 -1.535 5.349 1.00 95.50 86 MET A N 1
ATOM 706 C CA . MET A 1 86 ? -2.042 -0.228 5.720 1.00 95.50 86 MET A CA 1
ATOM 707 C C . MET A 1 86 ? -1.905 0.642 4.472 1.00 95.50 86 MET A C 1
ATOM 709 O O . MET A 1 86 ? -1.207 0.254 3.531 1.00 95.50 86 MET A O 1
ATOM 713 N N . ARG A 1 87 ? -2.511 1.833 4.462 1.00 92.81 87 ARG A N 1
ATOM 714 C CA . ARG A 1 87 ? -2.238 2.837 3.424 1.00 92.81 87 ARG A CA 1
ATOM 715 C C . ARG A 1 87 ? -0.777 3.272 3.533 1.00 92.81 87 ARG A C 1
ATOM 717 O O . ARG A 1 87 ? -0.263 3.420 4.635 1.00 92.81 87 ARG A O 1
ATOM 724 N N . GLY A 1 88 ? -0.081 3.433 2.416 1.00 89.25 88 GLY A N 1
ATOM 725 C CA . GLY A 1 88 ? 1.359 3.685 2.384 1.00 89.25 88 GLY A CA 1
ATOM 726 C C . GLY A 1 88 ? 1.709 5.108 1.954 1.00 89.25 88 GLY A C 1
ATOM 727 O O . GLY A 1 88 ? 1.492 6.088 2.666 1.00 89.25 88 GLY A O 1
ATOM 728 N N . GLN A 1 89 ? 2.293 5.197 0.765 1.00 82.44 89 GLN A N 1
ATOM 729 C CA . GLN A 1 89 ? 2.634 6.434 0.070 1.00 82.44 89 GLN A CA 1
ATOM 730 C C . GLN A 1 89 ? 1.576 6.707 -1.012 1.00 82.44 89 GLN A C 1
ATOM 732 O O . GLN A 1 89 ? 0.892 5.791 -1.476 1.00 82.44 89 GLN A O 1
ATOM 737 N N . SER A 1 90 ? 1.432 7.966 -1.418 1.00 70.81 90 SER A N 1
ATOM 738 C CA . SER A 1 90 ? 0.544 8.367 -2.511 1.00 70.81 90 SER A CA 1
ATOM 739 C C . SER A 1 90 ? 1.249 9.317 -3.474 1.00 70.81 90 SER A C 1
ATOM 741 O O . SER A 1 90 ? 2.164 10.048 -3.095 1.00 70.81 90 SER A O 1
ATOM 743 N N . LYS A 1 91 ? 0.804 9.328 -4.726 1.00 73.06 91 LYS A N 1
ATOM 744 C CA . LYS A 1 91 ? 1.106 10.370 -5.707 1.00 73.06 91 LYS A CA 1
ATOM 745 C C . LYS A 1 91 ? -0.215 11.011 -6.104 1.00 73.06 91 LYS A C 1
ATOM 747 O O . LYS A 1 91 ? -1.159 10.293 -6.421 1.00 73.06 91 LYS A O 1
ATOM 752 N N . ILE A 1 92 ? -0.283 12.337 -6.041 1.00 62.84 92 ILE A N 1
ATOM 753 C CA . ILE A 1 92 ? -1.466 13.131 -6.392 1.00 62.84 92 ILE A CA 1
ATOM 754 C C . ILE A 1 92 ? -1.004 14.160 -7.424 1.00 62.84 92 ILE A C 1
ATOM 756 O O . ILE A 1 92 ? -0.302 15.125 -7.096 1.00 62.84 92 ILE A O 1
ATOM 760 N N . GLY A 1 93 ? -1.327 13.904 -8.693 1.00 66.75 93 GLY A N 1
ATOM 761 C CA . GLY A 1 93 ? -0.771 14.645 -9.822 1.00 66.75 93 GLY A CA 1
ATOM 762 C C . GLY A 1 93 ? 0.753 14.504 -9.907 1.00 66.75 93 GLY A C 1
ATOM 763 O O . GLY A 1 93 ? 1.290 13.398 -9.935 1.00 66.75 93 GLY A O 1
ATOM 764 N N . GLN A 1 94 ? 1.466 15.631 -9.959 1.00 62.72 94 GLN A N 1
ATOM 765 C CA . GLN A 1 94 ? 2.936 15.643 -10.031 1.00 62.72 94 GLN A CA 1
ATOM 766 C C . GLN A 1 94 ? 3.619 15.405 -8.671 1.00 62.72 94 GLN A C 1
ATOM 768 O O . GLN A 1 94 ? 4.804 15.092 -8.638 1.00 62.72 94 GLN A O 1
ATOM 773 N N . ASN A 1 95 ? 2.891 15.522 -7.553 1.00 66.69 95 ASN A N 1
ATOM 774 C CA . ASN A 1 95 ? 3.480 15.523 -6.215 1.00 66.69 95 ASN A CA 1
ATOM 775 C C . ASN A 1 95 ? 3.347 14.163 -5.522 1.00 66.69 95 ASN A C 1
ATOM 777 O O . ASN A 1 95 ? 2.247 13.623 -5.379 1.00 66.69 95 ASN A O 1
ATOM 781 N N . ILE A 1 96 ? 4.471 13.645 -5.029 1.00 74.19 96 ILE A N 1
ATOM 782 C CA . ILE A 1 96 ? 4.527 12.476 -4.147 1.00 74.19 96 ILE A CA 1
ATOM 783 C C . ILE A 1 96 ? 4.339 12.941 -2.694 1.00 74.19 96 ILE A C 1
ATOM 785 O O . ILE A 1 96 ? 4.903 13.952 -2.282 1.00 74.19 96 ILE A O 1
ATOM 789 N N . LYS A 1 97 ? 3.514 12.225 -1.921 1.00 73.12 97 LYS A N 1
ATOM 790 C CA . LYS A 1 97 ? 3.129 12.573 -0.545 1.00 73.12 97 LYS A CA 1
ATOM 791 C C . LYS A 1 97 ? 3.033 11.327 0.341 1.00 73.12 97 LYS A C 1
ATOM 793 O O . LYS A 1 97 ? 2.537 10.283 -0.095 1.00 73.12 97 LYS A O 1
ATOM 798 N N . LYS A 1 98 ? 3.412 11.453 1.618 1.00 75.75 98 LYS A N 1
ATOM 799 C CA . LYS A 1 98 ? 3.023 10.483 2.658 1.00 75.75 98 LYS A CA 1
ATOM 800 C C . LYS A 1 98 ? 1.491 10.431 2.748 1.00 75.75 98 LYS A C 1
ATOM 802 O O . LYS A 1 98 ? 0.858 11.483 2.760 1.00 75.75 98 LYS A O 1
ATOM 807 N N . ALA A 1 99 ? 0.891 9.238 2.791 1.00 71.19 99 ALA A N 1
ATOM 808 C CA . ALA A 1 99 ? -0.569 9.092 2.905 1.00 71.19 99 ALA A CA 1
ATOM 809 C C . ALA A 1 99 ? -1.046 8.900 4.360 1.00 71.19 99 ALA A C 1
ATOM 811 O O . ALA A 1 99 ? -2.239 8.701 4.594 1.00 71.19 99 ALA A O 1
ATOM 812 N N . ASN A 1 100 ? -0.123 8.957 5.326 1.00 77.69 100 ASN A N 1
ATOM 813 C CA . ASN A 1 100 ? -0.373 8.846 6.761 1.00 77.69 100 ASN A CA 1
ATOM 814 C C . ASN A 1 100 ? 0.272 10.012 7.514 1.00 77.69 100 ASN A C 1
ATOM 816 O O . ASN A 1 100 ? 1.355 10.484 7.147 1.00 77.69 100 ASN A O 1
ATOM 820 N N . GLU A 1 101 ? -0.347 10.413 8.619 1.00 70.38 101 GLU A N 1
ATOM 821 C CA . GLU A 1 101 ? 0.161 11.468 9.486 1.00 70.38 101 GLU A CA 1
ATOM 822 C C . GLU A 1 101 ? 0.966 10.865 10.636 1.00 70.38 101 GLU A C 1
ATOM 824 O O . GLU A 1 101 ? 0.465 10.513 11.702 1.00 70.38 101 GLU A O 1
ATOM 829 N N . CYS A 1 102 ? 2.272 10.738 10.407 1.00 65.62 102 CYS A N 1
ATOM 830 C CA . CYS A 1 102 ? 3.219 10.503 11.485 1.00 65.62 102 CYS A CA 1
ATOM 831 C C . CYS A 1 102 ? 3.787 11.839 11.984 1.00 65.62 102 CYS A C 1
ATOM 833 O O . CYS A 1 102 ? 4.214 12.668 11.170 1.00 65.62 102 CYS A O 1
ATOM 835 N N . SER A 1 103 ? 3.801 12.016 13.309 1.00 62.19 103 SER A N 1
ATOM 836 C CA . SER A 1 103 ? 4.342 13.186 14.022 1.00 62.19 103 SER A CA 1
ATOM 837 C C . SER A 1 103 ? 5.862 13.339 13.874 1.00 62.19 103 SER A C 1
ATOM 839 O O . SER A 1 103 ? 6.402 14.417 14.093 1.00 62.19 103 SER A O 1
ATOM 841 N N . SER A 1 104 ? 6.552 12.272 13.467 1.00 74.50 104 SER A N 1
ATOM 842 C CA . SER A 1 104 ? 7.982 12.240 13.141 1.00 74.50 104 SER A CA 1
ATOM 843 C C . SER A 1 104 ? 8.244 11.291 11.963 1.00 74.50 104 SER A C 1
ATOM 845 O O . SER A 1 104 ? 7.466 10.370 11.716 1.00 74.50 104 SER A O 1
ATOM 847 N N . GLN A 1 105 ? 9.335 11.489 11.216 1.00 88.38 105 GLN A N 1
ATOM 848 C CA . GLN A 1 105 ? 9.701 10.619 10.085 1.00 88.38 105 GLN A CA 1
ATOM 849 C C . GLN A 1 105 ? 9.803 9.144 10.506 1.00 88.38 105 GLN A C 1
ATOM 851 O O . GLN A 1 105 ? 10.344 8.826 11.566 1.00 88.38 105 GLN A O 1
ATOM 856 N N . TRP A 1 106 ? 9.279 8.236 9.680 1.00 91.75 106 TRP A N 1
ATOM 857 C CA . TRP A 1 106 ? 9.469 6.791 9.789 1.00 91.75 106 TRP A CA 1
ATOM 858 C C . TRP A 1 106 ? 10.951 6.438 9.825 1.00 91.75 106 TRP A C 1
ATOM 860 O O . TRP A 1 106 ? 11.745 6.930 9.023 1.00 91.75 106 TRP A O 1
ATOM 870 N N . THR A 1 107 ? 11.301 5.532 10.732 1.00 92.62 107 THR A N 1
ATOM 871 C CA . THR A 1 107 ? 12.653 5.002 10.888 1.00 92.62 107 THR A CA 1
ATOM 872 C C . THR A 1 107 ? 12.720 3.527 10.494 1.00 92.62 107 THR A C 1
ATOM 874 O O . THR A 1 107 ? 11.714 2.814 10.439 1.00 92.62 107 THR A O 1
ATOM 877 N N . LYS A 1 108 ? 13.945 3.021 10.309 1.00 92.62 108 LYS A N 1
ATOM 878 C CA . LYS A 1 108 ? 14.211 1.582 10.147 1.00 92.62 108 LYS A CA 1
ATOM 879 C C . LYS A 1 108 ? 13.642 0.739 11.301 1.00 92.62 108 LYS A C 1
ATOM 881 O O . LYS A 1 108 ? 13.284 -0.415 11.073 1.00 92.62 108 LYS A O 1
ATOM 886 N N . SER A 1 109 ? 13.593 1.285 12.517 1.00 93.19 109 SER A N 1
ATOM 887 C CA . SER A 1 109 ? 13.060 0.602 13.702 1.00 93.19 109 SER A CA 1
ATOM 888 C C . SER A 1 109 ? 11.536 0.533 13.676 1.00 93.19 109 SER A C 1
ATOM 890 O O . SER A 1 109 ? 10.983 -0.527 13.943 1.00 93.19 109 SER A O 1
ATOM 892 N N . ASP A 1 110 ? 10.861 1.601 13.249 1.00 92.62 110 ASP A N 1
ATOM 893 C CA . ASP A 1 110 ? 9.400 1.609 13.089 1.00 92.62 110 ASP A CA 1
ATOM 894 C C . ASP A 1 110 ? 8.938 0.582 12.052 1.00 92.62 110 ASP A C 1
ATOM 896 O O . ASP A 1 110 ? 7.980 -0.150 12.278 1.00 92.62 110 ASP A O 1
ATOM 900 N N . VAL A 1 111 ? 9.660 0.464 10.933 1.00 93.00 111 VAL A N 1
ATOM 901 C CA . VAL A 1 111 ? 9.332 -0.522 9.893 1.00 93.00 111 VAL A CA 1
ATOM 902 C C . VAL A 1 111 ? 9.534 -1.966 10.369 1.00 93.00 111 VAL A C 1
ATOM 904 O O . VAL A 1 111 ? 8.839 -2.863 9.904 1.00 93.00 111 VAL A O 1
ATOM 907 N N . LYS A 1 112 ? 10.436 -2.215 11.327 1.00 92.12 112 LYS A N 1
ATOM 908 C CA . LYS A 1 112 ? 10.580 -3.538 11.963 1.00 92.12 112 LYS A CA 1
ATOM 909 C C . LYS A 1 112 ? 9.424 -3.894 12.908 1.00 92.12 112 LYS A C 1
ATOM 911 O O . LYS A 1 112 ? 9.291 -5.066 13.240 1.00 92.12 112 LYS A O 1
ATOM 916 N N . MET A 1 113 ? 8.623 -2.917 13.340 1.00 91.75 113 MET A N 1
ATOM 917 C CA . MET A 1 113 ? 7.418 -3.147 14.151 1.00 91.75 113 MET A CA 1
ATOM 918 C C . MET A 1 113 ? 6.200 -3.531 13.300 1.00 91.75 113 MET A C 1
ATOM 920 O O . MET A 1 113 ? 5.184 -3.954 13.854 1.00 91.75 113 MET A O 1
ATOM 924 N N . LEU A 1 114 ? 6.272 -3.377 11.970 1.00 92.44 114 LEU A N 1
ATOM 925 C CA . LEU A 1 114 ? 5.202 -3.811 11.076 1.00 92.44 114 LEU A CA 1
ATOM 926 C C . LEU A 1 114 ? 5.055 -5.343 11.133 1.00 92.44 114 LEU A C 1
ATOM 928 O O . LEU A 1 114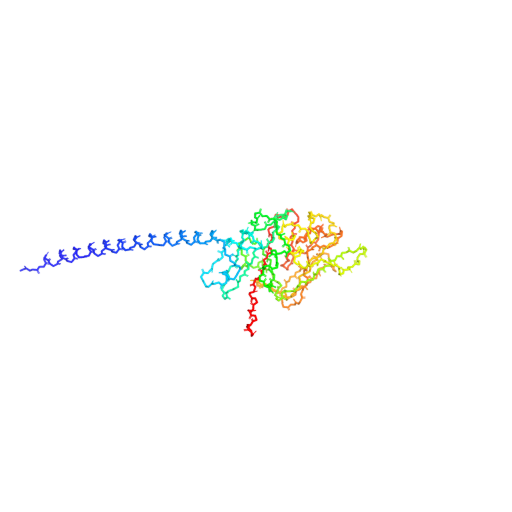 ? 6.064 -6.055 11.124 1.00 92.44 114 LEU A O 1
ATOM 932 N N . PRO A 1 115 ? 3.819 -5.873 11.101 1.00 94.38 115 PRO A N 1
ATOM 933 C CA . PRO A 1 115 ? 3.571 -7.257 10.713 1.00 94.38 115 PRO A CA 1
ATOM 934 C C . PRO A 1 115 ? 4.172 -7.562 9.333 1.00 94.38 115 PRO A C 1
ATOM 936 O O . PRO A 1 115 ? 4.512 -6.653 8.568 1.00 94.38 115 PRO A O 1
ATOM 939 N N . LYS A 1 116 ? 4.261 -8.847 8.977 1.00 94.25 116 LYS A N 1
ATOM 940 C CA . LYS A 1 116 ? 4.734 -9.258 7.650 1.00 94.25 116 LYS A CA 1
ATOM 941 C C . LYS A 1 116 ? 3.867 -8.580 6.586 1.00 94.25 116 LYS A C 1
ATOM 943 O O . LYS A 1 116 ? 2.645 -8.689 6.625 1.00 94.25 116 LYS A O 1
ATOM 948 N N . ILE A 1 117 ? 4.495 -7.914 5.620 1.00 95.69 117 ILE A N 1
ATOM 949 C CA . ILE A 1 117 ? 3.788 -7.444 4.429 1.00 95.69 117 ILE A CA 1
ATOM 950 C C . ILE A 1 117 ? 3.642 -8.646 3.501 1.00 95.69 117 ILE A C 1
ATOM 952 O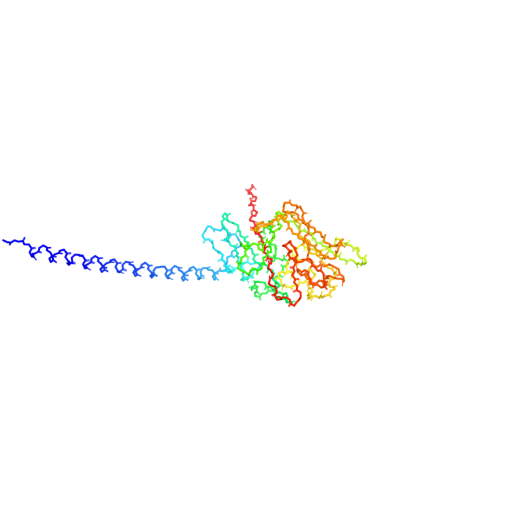 O . ILE A 1 117 ? 4.642 -9.183 3.028 1.00 95.69 117 ILE A O 1
ATOM 956 N N . ALA A 1 118 ? 2.408 -9.104 3.317 1.00 95.50 118 ALA A N 1
ATOM 957 C CA . ALA A 1 118 ? 2.101 -10.327 2.584 1.00 95.50 118 ALA A CA 1
ATOM 958 C C . ALA A 1 118 ? 1.684 -10.058 1.132 1.00 95.50 118 ALA A C 1
ATOM 960 O O . ALA A 1 118 ? 2.063 -10.827 0.258 1.00 95.50 118 ALA A O 1
ATOM 961 N N . ASP A 1 119 ? 0.994 -8.945 0.868 1.00 95.81 119 ASP A N 1
ATOM 962 C CA . ASP A 1 119 ? 0.692 -8.450 -0.480 1.00 95.81 119 ASP A CA 1
ATOM 963 C C . ASP A 1 119 ? 0.976 -6.941 -0.557 1.00 95.81 119 ASP A C 1
ATOM 965 O O . ASP A 1 119 ? 0.940 -6.235 0.458 1.00 95.81 119 ASP A O 1
ATOM 969 N N . VAL A 1 120 ? 1.177 -6.425 -1.770 1.00 93.50 120 VAL A N 1
ATOM 970 C CA . VAL A 1 120 ? 1.180 -4.978 -2.047 1.00 93.50 120 VAL A CA 1
ATOM 971 C C . VAL A 1 120 ? 0.091 -4.662 -3.063 1.00 93.50 120 VAL A C 1
ATOM 973 O O . VAL A 1 120 ? -0.053 -5.368 -4.058 1.00 93.50 120 VAL A O 1
ATOM 976 N N . GLY A 1 121 ? -0.692 -3.621 -2.795 1.00 91.12 121 GLY A N 1
ATOM 977 C CA . GLY A 1 121 ? -1.789 -3.155 -3.636 1.00 91.12 121 GLY A CA 1
ATOM 978 C C . GLY A 1 121 ? -1.584 -1.716 -4.098 1.00 91.12 121 GLY A C 1
ATOM 979 O O . GLY A 1 121 ? -0.944 -0.921 -3.412 1.00 91.12 121 GLY A O 1
ATOM 980 N N . TRP A 1 122 ? -2.165 -1.368 -5.241 1.00 88.94 122 TRP A N 1
ATOM 981 C CA . TRP A 1 122 ? -2.240 -0.008 -5.769 1.00 88.94 122 TRP A CA 1
ATOM 982 C C . TRP A 1 122 ? -3.681 0.299 -6.164 1.00 88.94 122 TRP A C 1
ATOM 984 O O . TRP A 1 122 ? -4.317 -0.541 -6.797 1.00 88.94 122 TRP A O 1
ATOM 994 N N . SER A 1 123 ? -4.184 1.496 -5.866 1.00 87.38 123 SER A N 1
ATOM 995 C CA . SER A 1 123 ? -5.503 1.966 -6.326 1.00 87.38 123 SER A CA 1
ATOM 996 C C . SER A 1 123 ? -5.501 3.451 -6.686 1.00 87.38 123 SER A C 1
ATOM 998 O O . SER A 1 123 ? -4.554 4.179 -6.381 1.00 87.38 123 SER A O 1
ATOM 1000 N N . GLU A 1 124 ? -6.578 3.905 -7.333 1.00 82.44 124 GLU A N 1
ATOM 1001 C CA . GLU A 1 124 ? -6.843 5.329 -7.614 1.00 82.44 124 GLU A CA 1
ATOM 1002 C C . GLU A 1 124 ? -7.611 6.054 -6.487 1.00 82.44 124 GLU A C 1
ATOM 1004 O O . GLU A 1 124 ? -7.876 7.248 -6.598 1.00 82.44 124 GLU A O 1
ATOM 1009 N N . SER A 1 125 ? -7.958 5.358 -5.397 1.00 83.81 125 SER A N 1
ATOM 1010 C CA . SER A 1 125 ? -8.734 5.885 -4.260 1.00 83.81 125 SER A CA 1
ATOM 1011 C C . SER A 1 125 ? -7.876 5.953 -2.996 1.00 83.81 125 SER A C 1
ATOM 1013 O O . SER A 1 125 ? -7.118 5.031 -2.695 1.00 83.81 125 SER A O 1
ATOM 1015 N N . LEU A 1 126 ? -8.014 7.041 -2.230 1.00 83.56 126 LEU A N 1
ATOM 1016 C CA . LEU A 1 126 ? -7.346 7.205 -0.935 1.00 83.56 126 LEU A CA 1
ATOM 1017 C C . LEU A 1 126 ? -8.002 6.373 0.174 1.00 83.56 126 LEU A C 1
ATOM 1019 O O . LEU A 1 126 ? -7.329 6.056 1.152 1.00 83.56 126 LEU A O 1
ATOM 1023 N N . GLU A 1 127 ? -9.272 6.003 0.038 1.00 84.31 127 GLU A N 1
ATOM 1024 C CA . GLU A 1 127 ? -10.021 5.230 1.033 1.00 84.31 127 GLU A CA 1
ATOM 1025 C C . GLU A 1 127 ? -10.090 3.727 0.722 1.00 84.31 127 GLU A C 1
ATOM 1027 O O . GLU A 1 127 ? -10.365 2.945 1.630 1.00 84.31 127 GLU A O 1
ATOM 1032 N N . SER A 1 128 ? -9.874 3.294 -0.530 1.00 85.81 128 SER A N 1
ATOM 1033 C CA . SER A 1 128 ? -10.228 1.927 -0.943 1.00 85.81 128 SER A CA 1
ATOM 1034 C C . SER A 1 128 ? -9.282 1.233 -1.932 1.00 85.81 128 SER A C 1
ATOM 1036 O O . SER A 1 128 ? -8.607 1.850 -2.757 1.00 85.81 128 SER A O 1
ATOM 1038 N N . LEU A 1 129 ? -9.324 -0.103 -1.873 1.00 86.94 129 LEU A N 1
ATOM 1039 C CA . LEU A 1 129 ? -8.774 -1.066 -2.838 1.00 86.94 129 LEU A CA 1
ATOM 1040 C C . LEU A 1 129 ? -9.895 -1.833 -3.575 1.00 86.94 129 LEU A C 1
ATOM 1042 O O . LEU A 1 129 ? -9.666 -2.911 -4.111 1.00 86.94 129 LEU A O 1
ATOM 1046 N N . THR A 1 130 ? -11.150 -1.385 -3.521 1.00 81.44 130 THR A N 1
ATOM 1047 C CA . THR A 1 130 ? -12.310 -2.165 -4.010 1.00 81.44 130 THR A CA 1
ATOM 1048 C C . THR A 1 130 ? -12.693 -1.871 -5.461 1.00 81.44 130 THR A C 1
ATOM 1050 O O . THR A 1 130 ? -13.449 -2.637 -6.052 1.00 81.44 130 THR A O 1
ATOM 1053 N N . GLY A 1 131 ? -12.174 -0.794 -6.057 1.00 81.31 131 GLY A N 1
ATOM 1054 C CA . GLY A 1 131 ? -12.504 -0.398 -7.427 1.00 81.31 131 GLY A CA 1
ATOM 1055 C C . GLY A 1 131 ? -11.874 -1.286 -8.506 1.00 81.31 131 GLY A C 1
ATOM 1056 O O . GLY A 1 131 ? -10.844 -1.927 -8.295 1.00 81.31 131 GLY A O 1
ATOM 1057 N N . GLN A 1 132 ? -12.441 -1.246 -9.716 1.00 82.38 132 GLN A N 1
ATOM 1058 C CA . GLN A 1 132 ? -11.933 -1.993 -10.881 1.00 82.38 132 GLN A CA 1
ATOM 1059 C C . GLN A 1 132 ? -10.512 -1.585 -11.312 1.00 82.38 132 GLN A C 1
ATOM 1061 O O . GLN A 1 132 ? -9.814 -2.354 -11.969 1.00 82.38 132 GLN A O 1
ATOM 1066 N N . ARG A 1 133 ? -10.068 -0.379 -10.940 1.00 81.81 133 ARG A N 1
ATOM 1067 C CA . ARG A 1 133 ? -8.697 0.113 -11.132 1.00 81.81 133 ARG A CA 1
ATOM 1068 C C . ARG A 1 133 ? -7.875 -0.097 -9.863 1.00 81.81 133 ARG A C 1
ATOM 1070 O O . ARG A 1 133 ? -7.470 0.853 -9.191 1.00 81.81 133 ARG A O 1
ATOM 1077 N N . THR A 1 134 ? -7.693 -1.372 -9.538 1.00 87.94 134 THR A N 1
ATOM 1078 C CA . THR A 1 134 ? -6.848 -1.823 -8.435 1.00 87.94 134 THR A CA 1
ATOM 1079 C C . THR A 1 134 ? -5.920 -2.926 -8.929 1.00 87.94 134 THR A C 1
ATOM 1081 O O . THR A 1 134 ? -6.349 -3.833 -9.644 1.00 87.94 134 THR A O 1
ATOM 1084 N N . TRP A 1 135 ? -4.654 -2.847 -8.543 1.00 88.69 135 TRP A N 1
ATOM 1085 C CA . TRP A 1 135 ? -3.590 -3.771 -8.928 1.00 88.69 135 TRP A CA 1
ATOM 1086 C C . TRP A 1 135 ? -2.981 -4.380 -7.675 1.00 88.69 135 TRP A C 1
ATOM 1088 O O . TRP A 1 135 ? -2.843 -3.686 -6.671 1.00 88.69 135 TRP A O 1
ATOM 1098 N N . PHE A 1 136 ? -2.574 -5.643 -7.735 1.00 91.31 136 PHE A N 1
ATOM 1099 C CA . PHE A 1 136 ? -1.949 -6.336 -6.614 1.00 91.31 136 PHE A CA 1
ATOM 1100 C C . PHE A 1 136 ? -0.727 -7.132 -7.063 1.00 91.31 136 PHE A C 1
ATOM 1102 O O . PHE A 1 136 ? -0.724 -7.721 -8.143 1.00 91.31 136 PHE A O 1
ATOM 1109 N N . LEU A 1 137 ? 0.269 -7.204 -6.183 1.00 91.56 137 LEU A N 1
ATOM 1110 C CA . LEU A 1 137 ? 1.248 -8.281 -6.136 1.00 91.56 137 LEU A CA 1
ATOM 1111 C C . LEU A 1 137 ? 0.956 -9.111 -4.884 1.00 91.56 137 LEU A C 1
ATOM 1113 O O . LEU A 1 137 ? 1.233 -8.681 -3.763 1.00 91.56 137 LEU A O 1
ATOM 1117 N N . GLN A 1 138 ? 0.347 -10.277 -5.092 1.00 95.12 138 GLN A N 1
ATOM 1118 C CA . GLN A 1 138 ? 0.076 -11.267 -4.053 1.00 95.12 138 GLN A CA 1
ATOM 1119 C C . GLN A 1 138 ? 1.344 -12.048 -3.710 1.00 95.12 138 GLN A C 1
ATOM 1121 O O . GLN A 1 138 ? 2.174 -12.289 -4.592 1.00 95.12 138 GLN A O 1
ATOM 1126 N N . ASN A 1 139 ? 1.469 -12.490 -2.455 1.00 94.94 139 ASN A N 1
ATOM 1127 C CA . ASN A 1 139 ? 2.668 -13.175 -1.952 1.00 94.94 139 ASN A CA 1
ATOM 1128 C C . ASN A 1 139 ? 3.939 -12.334 -2.178 1.00 94.94 139 ASN A C 1
ATOM 1130 O O . ASN A 1 139 ? 4.958 -12.821 -2.669 1.00 94.94 139 ASN A O 1
ATOM 1134 N N . ALA A 1 140 ? 3.839 -11.044 -1.857 1.00 92.56 140 ALA A N 1
ATOM 1135 C CA . ALA A 1 140 ? 4.869 -10.054 -2.092 1.00 92.56 140 ALA A CA 1
ATOM 1136 C C . ALA A 1 140 ? 6.178 -10.401 -1.368 1.00 92.56 140 ALA A C 1
ATOM 1138 O O . ALA A 1 140 ? 6.215 -10.681 -0.168 1.00 92.56 140 ALA A O 1
ATOM 1139 N N . SER A 1 141 ? 7.275 -10.303 -2.108 1.00 91.56 141 SER A N 1
ATOM 1140 C CA . SER A 1 141 ? 8.641 -10.368 -1.607 1.00 91.56 141 SER A CA 1
ATOM 1141 C C . SER A 1 141 ? 9.422 -9.134 -2.058 1.00 91.56 141 SER A C 1
ATOM 1143 O O . SER A 1 141 ? 9.048 -8.455 -3.016 1.00 91.56 141 SER A O 1
ATOM 1145 N N . PHE A 1 142 ? 10.487 -8.804 -1.330 1.00 89.00 142 PHE A N 1
ATOM 1146 C CA . PHE A 1 142 ? 11.166 -7.518 -1.458 1.00 89.00 142 PHE A CA 1
ATOM 1147 C C . PHE A 1 142 ? 12.663 -7.698 -1.679 1.00 89.00 142 PHE A C 1
ATOM 1149 O O . PHE A 1 142 ? 13.332 -8.389 -0.908 1.00 89.00 142 PHE A O 1
ATOM 1156 N N . LYS A 1 143 ? 13.207 -7.015 -2.689 1.00 84.06 143 LYS A N 1
ATOM 1157 C CA . LYS A 1 143 ? 14.652 -6.948 -2.955 1.00 84.06 143 LYS A CA 1
ATOM 1158 C C . LYS A 1 143 ? 15.087 -5.491 -3.026 1.00 84.06 143 LYS A C 1
ATOM 1160 O O . LYS A 1 143 ? 14.384 -4.658 -3.586 1.00 84.06 143 LYS A O 1
ATOM 1165 N N . VAL A 1 144 ? 16.254 -5.175 -2.476 1.00 84.19 144 VAL A N 1
ATOM 1166 C CA . VAL A 1 144 ? 16.836 -3.827 -2.550 1.00 84.19 144 VAL A CA 1
ATOM 1167 C C . VAL A 1 144 ? 18.049 -3.861 -3.467 1.00 84.19 144 VAL A C 1
ATOM 1169 O O . VAL A 1 144 ? 18.843 -4.798 -3.404 1.00 84.19 144 VAL A O 1
ATOM 1172 N N . SER A 1 145 ? 18.193 -2.849 -4.317 1.00 75.12 145 SER A N 1
ATOM 1173 C CA . SER A 1 145 ? 19.315 -2.722 -5.246 1.00 75.12 145 SER A CA 1
ATOM 1174 C C . SER A 1 145 ? 19.768 -1.269 -5.373 1.00 75.12 145 SER A C 1
ATOM 1176 O O . SER A 1 145 ? 18.971 -0.344 -5.201 1.00 75.12 145 SER A O 1
ATOM 1178 N N . GLN A 1 146 ? 21.047 -1.086 -5.692 1.00 73.12 146 GLN A N 1
ATOM 1179 C CA . GLN A 1 146 ? 21.686 0.201 -5.937 1.00 73.12 146 GLN A CA 1
ATOM 1180 C C . GLN A 1 146 ? 22.359 0.171 -7.318 1.00 73.12 146 GLN A C 1
ATOM 1182 O O . GLN A 1 146 ? 22.994 -0.828 -7.666 1.00 73.12 146 GLN A O 1
ATOM 1187 N N . THR A 1 147 ? 22.269 1.254 -8.091 1.00 65.75 147 THR A N 1
ATOM 1188 C CA . THR A 1 147 ? 23.103 1.419 -9.298 1.00 65.75 147 THR A CA 1
ATOM 1189 C C . THR A 1 147 ? 24.483 1.914 -8.867 1.00 65.75 147 THR A C 1
ATOM 1191 O O . THR A 1 147 ? 24.555 2.888 -8.121 1.00 65.75 147 THR A O 1
ATOM 1194 N N . ILE A 1 148 ? 25.571 1.275 -9.312 1.00 54.00 148 ILE A N 1
ATOM 1195 C CA . ILE A 1 148 ? 26.932 1.789 -9.048 1.00 54.00 148 ILE A CA 1
ATOM 1196 C C . ILE A 1 148 ? 27.365 2.766 -10.150 1.00 54.00 148 ILE A C 1
ATOM 1198 O O . ILE A 1 148 ? 27.819 3.866 -9.850 1.00 54.00 148 ILE A O 1
ATOM 1202 N N . SER A 1 149 ? 27.185 2.374 -11.410 1.00 47.53 149 SER A N 1
ATOM 1203 C CA . SER A 1 149 ? 27.386 3.183 -12.621 1.00 47.53 149 SER A CA 1
ATOM 1204 C C . SER A 1 149 ? 26.940 2.363 -13.841 1.00 47.53 149 SER A C 1
ATOM 1206 O O . SER A 1 149 ? 26.758 1.149 -13.732 1.00 47.53 149 SER A O 1
ATOM 1208 N N . ASP A 1 150 ? 26.705 3.023 -14.980 1.00 47.81 150 ASP A N 1
ATOM 1209 C CA . ASP A 1 150 ? 26.536 2.435 -16.323 1.00 47.81 150 ASP A CA 1
ATOM 1210 C C . ASP A 1 150 ? 25.743 1.116 -16.390 1.00 47.81 150 ASP A C 1
ATOM 1212 O O . ASP A 1 150 ? 26.180 0.101 -16.933 1.00 47.81 150 ASP A O 1
ATOM 1216 N N . GLY A 1 151 ? 24.539 1.126 -15.809 1.00 51.25 151 GLY A N 1
ATOM 1217 C CA . GLY A 1 151 ? 23.597 0.004 -15.867 1.00 51.25 151 GLY A CA 1
ATOM 1218 C C . GLY A 1 151 ? 23.953 -1.214 -15.006 1.00 51.25 151 GLY A C 1
ATOM 1219 O O . GLY A 1 151 ? 23.162 -2.158 -14.965 1.00 51.25 151 GLY A O 1
ATOM 1220 N N . GLN A 1 152 ? 25.079 -1.208 -14.284 1.00 52.50 152 GLN A N 1
ATOM 1221 C CA . GLN A 1 152 ? 25.428 -2.283 -13.358 1.00 52.50 152 GLN A CA 1
ATOM 1222 C C . GLN A 1 152 ? 24.759 -2.085 -11.991 1.00 52.50 152 GLN A C 1
ATOM 1224 O O . GLN A 1 152 ? 25.000 -1.115 -11.262 1.00 52.50 152 GLN A O 1
ATOM 1229 N N . TYR A 1 153 ? 23.918 -3.056 -11.637 1.00 56.50 153 TYR A N 1
ATOM 1230 C CA . TYR A 1 153 ? 23.278 -3.165 -10.332 1.00 56.50 153 TYR A CA 1
ATOM 1231 C C . TYR A 1 153 ? 24.213 -3.864 -9.344 1.00 56.50 153 TYR A C 1
ATOM 1233 O O . TYR A 1 153 ? 24.766 -4.920 -9.649 1.00 56.50 153 TYR A O 1
ATOM 1241 N N . SER A 1 154 ? 24.323 -3.333 -8.127 1.00 54.94 154 SER A N 1
ATOM 1242 C CA . SER A 1 154 ? 24.929 -4.052 -7.007 1.00 54.94 154 SER A CA 1
ATOM 1243 C C . SER A 1 154 ? 23.947 -4.226 -5.854 1.00 54.94 154 SER A C 1
ATOM 1245 O O . SER A 1 154 ? 23.046 -3.413 -5.628 1.00 54.94 154 SER A O 1
ATOM 1247 N N . TYR A 1 155 ? 24.156 -5.295 -5.094 1.00 52.41 155 TYR A N 1
ATOM 1248 C CA . TYR A 1 155 ? 23.413 -5.596 -3.879 1.00 52.41 155 TYR A CA 1
ATOM 1249 C C . TYR A 1 155 ? 24.294 -5.274 -2.660 1.00 52.41 155 TYR A C 1
ATOM 1251 O O . TYR A 1 155 ? 24.972 -6.159 -2.138 1.00 52.41 155 TYR A O 1
ATOM 1259 N N . LYS A 1 156 ? 24.324 -4.011 -2.198 1.00 52.94 156 LYS A N 1
ATOM 1260 C CA . LYS A 1 156 ? 25.064 -3.627 -0.976 1.00 52.94 156 LYS A CA 1
ATOM 1261 C C . LYS A 1 156 ? 24.256 -2.813 0.047 1.00 52.94 156 LYS A C 1
ATOM 1263 O O . LYS A 1 156 ? 23.641 -1.798 -0.247 1.00 52.94 156 LYS A O 1
ATOM 1268 N N . SER A 1 157 ? 24.386 -3.243 1.306 1.00 55.62 157 SER A N 1
ATOM 1269 C CA . SER A 1 157 ? 24.076 -2.580 2.593 1.00 55.62 157 SER A CA 1
ATOM 1270 C C . SER A 1 157 ? 22.660 -2.070 2.914 1.00 55.62 157 SER A C 1
ATOM 1272 O O . SER A 1 157 ? 22.298 -2.064 4.095 1.00 55.62 157 SER A O 1
ATOM 1274 N N . TRP A 1 158 ? 21.838 -1.638 1.956 1.00 70.56 158 TRP A N 1
ATOM 1275 C CA . TRP A 1 158 ? 20.523 -1.084 2.293 1.00 70.56 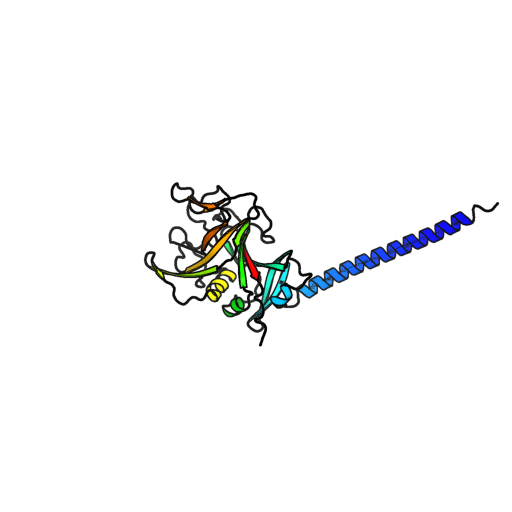158 TRP A CA 1
ATOM 1276 C C . TRP A 1 158 ? 19.529 -2.193 2.644 1.00 70.56 158 TRP A C 1
ATOM 1278 O O . TRP A 1 158 ? 19.009 -2.909 1.794 1.00 70.56 158 TRP A O 1
ATOM 1288 N N . SER A 1 159 ? 19.236 -2.324 3.936 1.00 86.62 159 SER A N 1
ATOM 1289 C CA . SER A 1 159 ? 18.168 -3.202 4.412 1.00 86.62 159 SER A CA 1
ATOM 1290 C C . SER A 1 159 ? 16.801 -2.705 3.942 1.00 86.62 159 SER A C 1
ATOM 1292 O O . SER A 1 159 ? 16.521 -1.518 4.121 1.00 86.62 159 SER A O 1
ATOM 1294 N N . PHE A 1 160 ? 15.930 -3.622 3.506 1.00 90.44 160 PHE A N 1
ATOM 1295 C CA . PHE A 1 160 ? 14.506 -3.398 3.203 1.00 90.44 160 PHE A CA 1
ATOM 1296 C C . PHE A 1 160 ? 13.836 -2.349 4.106 1.00 90.44 160 PHE A C 1
ATOM 1298 O O . PHE A 1 160 ? 13.302 -1.356 3.618 1.00 90.44 160 PHE A O 1
ATOM 1305 N N . SER A 1 161 ? 13.957 -2.512 5.427 1.00 92.12 161 SER A N 1
ATOM 1306 C CA . SER A 1 161 ? 13.326 -1.632 6.415 1.00 92.12 161 SER A CA 1
ATOM 1307 C C . SER A 1 161 ? 13.795 -0.168 6.373 1.00 92.12 161 SER A C 1
ATOM 1309 O O . SER A 1 161 ? 13.071 0.695 6.849 1.00 92.12 161 SER A O 1
ATOM 1311 N N . LYS A 1 162 ? 14.981 0.136 5.817 1.00 91.12 162 LYS A N 1
ATOM 1312 C CA . LYS A 1 162 ? 15.423 1.523 5.570 1.00 91.12 162 LYS A CA 1
ATOM 1313 C C . LYS A 1 162 ? 14.714 2.083 4.335 1.00 91.12 162 LYS A C 1
ATOM 1315 O O . LYS A 1 162 ? 14.097 3.135 4.424 1.00 91.12 162 LYS A O 1
ATOM 1320 N N . CYS A 1 163 ? 14.757 1.363 3.215 1.00 88.88 163 CYS A N 1
ATOM 1321 C CA . CYS A 1 163 ? 14.136 1.819 1.970 1.00 88.88 163 CYS A CA 1
ATOM 1322 C C . CYS A 1 163 ? 12.624 2.006 2.122 1.00 88.88 163 CYS A C 1
ATOM 1324 O O . CYS A 1 163 ? 12.097 3.024 1.690 1.00 88.88 163 CYS A O 1
ATOM 1326 N N . LEU A 1 164 ? 11.933 1.082 2.798 1.00 91.19 164 LEU A N 1
ATOM 1327 C CA . LEU A 1 164 ? 10.505 1.233 3.076 1.00 91.19 164 LEU A CA 1
ATOM 1328 C C . LEU A 1 164 ? 10.212 2.408 4.029 1.00 91.19 164 LEU A C 1
ATOM 1330 O O . LEU A 1 164 ? 9.219 3.097 3.824 1.00 91.19 164 LEU A O 1
ATOM 1334 N N . ALA A 1 165 ? 11.069 2.695 5.017 1.00 92.06 165 ALA A N 1
ATOM 1335 C CA . ALA A 1 165 ? 10.892 3.866 5.884 1.00 92.06 165 ALA A CA 1
ATOM 1336 C C . ALA A 1 165 ? 10.956 5.174 5.077 1.00 92.06 165 ALA A C 1
ATOM 1338 O O . ALA A 1 165 ? 10.065 6.012 5.195 1.00 92.06 165 ALA A O 1
ATOM 1339 N N . ASN A 1 166 ? 11.948 5.296 4.192 1.00 88.56 166 ASN A N 1
ATOM 1340 C CA . ASN A 1 166 ? 12.099 6.450 3.308 1.00 88.56 166 ASN A CA 1
ATOM 1341 C C . ASN A 1 166 ? 10.886 6.599 2.363 1.00 88.56 166 ASN A C 1
ATOM 1343 O O . ASN A 1 166 ? 10.287 7.669 2.275 1.00 88.56 166 ASN A O 1
ATOM 1347 N N . LEU A 1 167 ? 10.430 5.508 1.734 1.00 86.56 167 LEU A N 1
ATOM 1348 C CA . LEU A 1 167 ? 9.225 5.519 0.890 1.00 86.56 167 LEU A CA 1
ATOM 1349 C C . LEU A 1 167 ? 7.970 5.959 1.671 1.00 86.56 167 LEU A C 1
ATOM 1351 O O . LEU A 1 167 ? 7.184 6.768 1.179 1.00 86.56 167 LEU A O 1
ATOM 1355 N N . LEU A 1 168 ? 7.799 5.500 2.917 1.00 88.50 168 LEU A N 1
ATOM 1356 C CA . LEU A 1 168 ? 6.706 5.933 3.801 1.00 88.50 168 LEU A CA 1
ATOM 1357 C C . LEU A 1 168 ? 6.815 7.414 4.220 1.00 88.50 168 LEU A C 1
ATOM 1359 O O . LEU A 1 168 ? 5.786 8.046 4.469 1.00 88.50 168 LEU A O 1
ATOM 1363 N N . ASN A 1 169 ? 8.023 7.989 4.243 1.00 87.19 169 ASN A N 1
ATOM 1364 C CA . ASN A 1 169 ? 8.245 9.432 4.412 1.00 87.19 169 ASN A CA 1
ATOM 1365 C C . ASN A 1 169 ? 7.926 10.249 3.150 1.00 87.19 169 ASN A C 1
ATOM 1367 O O . ASN A 1 169 ? 7.790 11.468 3.234 1.00 87.19 169 ASN A O 1
ATOM 1371 N N . GLY A 1 170 ? 7.754 9.597 1.998 1.00 81.31 170 GLY A N 1
ATOM 1372 C CA . GLY A 1 170 ? 7.605 10.262 0.706 1.00 81.31 170 GLY A CA 1
ATOM 1373 C C . GLY A 1 170 ? 8.930 10.495 -0.024 1.00 81.31 170 GLY A C 1
ATOM 1374 O O . GLY A 1 170 ? 8.925 11.191 -1.033 1.00 81.31 170 GLY A O 1
ATOM 1375 N N . GLU A 1 171 ? 10.031 9.911 0.444 1.00 82.75 171 GLU A N 1
ATOM 1376 C CA . GLU A 1 171 ? 11.391 10.033 -0.100 1.00 82.75 171 GLU A CA 1
ATOM 1377 C C . GLU A 1 171 ? 11.717 8.876 -1.062 1.00 82.75 171 GLU A C 1
ATOM 1379 O O . GLU A 1 171 ? 10.954 7.915 -1.205 1.00 82.75 171 GLU A O 1
ATOM 1384 N N . THR A 1 172 ? 12.861 8.964 -1.735 1.00 82.56 172 THR A N 1
ATOM 1385 C CA . THR A 1 172 ? 13.446 7.883 -2.538 1.00 82.56 172 THR A CA 1
ATOM 1386 C C . THR A 1 172 ? 13.957 6.723 -1.655 1.00 82.56 172 THR A C 1
ATOM 1388 O O . THR A 1 172 ? 14.208 6.916 -0.464 1.00 82.56 172 THR A O 1
ATOM 1391 N N . PRO A 1 173 ? 14.219 5.515 -2.201 1.00 84.25 173 PRO A N 1
ATOM 1392 C CA . PRO A 1 173 ? 14.784 4.386 -1.447 1.00 84.25 173 PRO A CA 1
ATOM 1393 C C . PRO A 1 173 ? 16.059 4.669 -0.631 1.00 84.25 173 PRO A C 1
ATOM 1395 O O . PRO A 1 173 ? 16.283 4.001 0.378 1.00 84.25 173 PRO A O 1
ATOM 1398 N N . ASP A 1 174 ? 16.883 5.647 -1.012 1.00 83.69 174 ASP A N 1
ATOM 1399 C CA . ASP A 1 174 ? 18.094 6.065 -0.285 1.00 83.69 174 ASP A CA 1
ATOM 1400 C C . ASP A 1 174 ? 17.874 7.208 0.726 1.00 83.69 174 ASP A C 1
ATOM 1402 O O . ASP A 1 174 ? 18.675 7.327 1.661 1.00 83.69 174 ASP A O 1
ATOM 1406 N N . GLY A 1 175 ? 16.753 7.937 0.633 1.00 84.31 175 GLY A N 1
ATOM 1407 C CA . GLY A 1 175 ? 16.347 9.007 1.562 1.00 84.31 175 GLY A CA 1
ATOM 1408 C C . GLY A 1 175 ? 16.513 10.424 1.002 1.00 84.31 175 GLY A C 1
ATOM 1409 O O . GLY A 1 175 ? 16.661 11.374 1.762 1.00 84.31 175 GLY A O 1
ATOM 1410 N N . GLN A 1 176 ? 16.551 10.563 -0.323 1.00 83.31 176 GLN A N 1
ATOM 1411 C CA . GLN A 1 176 ? 16.605 11.836 -1.042 1.00 83.31 176 GLN A CA 1
ATOM 1412 C C . GLN A 1 176 ? 15.184 12.299 -1.414 1.00 83.31 176 GLN A C 1
ATOM 1414 O O . GLN A 1 176 ? 14.220 11.526 -1.406 1.00 83.31 176 GLN A O 1
ATOM 1419 N N . GLY A 1 177 ? 15.051 13.567 -1.806 1.00 78.62 177 GLY A N 1
ATOM 1420 C CA . GLY A 1 177 ? 13.855 14.031 -2.509 1.00 78.62 177 GLY A CA 1
ATOM 1421 C C . GLY A 1 177 ? 13.738 13.368 -3.886 1.00 78.62 177 GLY A C 1
ATOM 1422 O O . GLY A 1 177 ? 14.744 13.128 -4.556 1.00 78.62 177 GLY A O 1
ATOM 1423 N N . TRP A 1 178 ? 12.514 13.079 -4.328 1.00 74.25 178 TRP A N 1
ATOM 1424 C CA . TRP A 1 178 ? 12.287 12.549 -5.672 1.00 74.25 178 TRP A CA 1
ATOM 1425 C C . TRP A 1 178 ? 12.652 13.579 -6.743 1.00 74.25 178 TRP A C 1
ATOM 1427 O O . TRP A 1 178 ? 12.207 14.724 -6.699 1.00 74.25 178 TRP A O 1
ATOM 1437 N N . SER A 1 179 ? 13.425 13.144 -7.734 1.00 69.56 179 SER A N 1
ATOM 1438 C CA . SER A 1 179 ? 13.832 13.946 -8.885 1.00 69.56 179 SER A CA 1
ATOM 1439 C C . SER A 1 179 ? 13.716 13.138 -10.172 1.00 69.56 179 SER A C 1
ATOM 1441 O O . SER A 1 179 ? 13.930 11.922 -10.174 1.00 69.56 179 SER A O 1
ATOM 1443 N N . ILE A 1 180 ? 13.409 13.824 -11.277 1.00 66.56 180 ILE A N 1
ATOM 1444 C CA . ILE A 1 180 ? 13.534 13.253 -12.621 1.00 66.56 180 ILE A CA 1
ATOM 1445 C C . ILE A 1 180 ? 15.008 12.881 -12.814 1.00 66.56 180 ILE A C 1
ATOM 1447 O O . ILE A 1 180 ? 15.883 13.724 -12.628 1.00 66.56 180 ILE A O 1
ATOM 1451 N N . GLY A 1 181 ? 15.300 11.628 -13.149 1.00 60.59 181 GLY A N 1
ATOM 1452 C CA . GLY A 1 181 ? 16.680 11.159 -13.279 1.00 60.59 181 GLY A CA 1
ATOM 1453 C C . GLY A 1 181 ? 17.250 10.422 -12.054 1.00 60.59 181 GLY A C 1
ATOM 1454 O O . GLY A 1 181 ? 18.326 9.850 -12.175 1.00 60.59 181 GLY A O 1
ATOM 1455 N N . TYR A 1 182 ? 16.529 10.276 -10.934 1.00 71.81 182 TYR A N 1
ATOM 1456 C CA . TYR A 1 182 ? 16.937 9.505 -9.732 1.00 71.81 182 TYR A CA 1
ATOM 1457 C C . TYR A 1 182 ? 17.331 8.001 -9.945 1.00 71.81 182 TYR A C 1
ATOM 1459 O O . TYR A 1 182 ? 16.553 7.100 -9.651 1.00 71.81 182 TYR A O 1
ATOM 1467 N N . PHE A 1 183 ? 18.514 7.647 -10.462 1.00 72.44 183 PHE A N 1
ATOM 1468 C CA . PHE A 1 183 ? 18.890 6.227 -10.692 1.00 72.44 183 PHE A CA 1
ATOM 1469 C C . PHE A 1 183 ? 19.631 5.543 -9.537 1.00 72.44 183 PHE A C 1
ATOM 1471 O O . PHE A 1 183 ? 20.089 4.414 -9.697 1.00 72.44 183 PHE A O 1
ATOM 1478 N N . GLN A 1 184 ? 19.751 6.178 -8.373 1.00 73.88 184 GLN A N 1
ATOM 1479 C CA . GLN A 1 184 ? 20.640 5.682 -7.318 1.00 73.88 184 GLN A CA 1
ATOM 1480 C C . GLN A 1 184 ? 20.141 4.387 -6.658 1.00 73.88 184 GLN A C 1
ATOM 1482 O O . GLN A 1 184 ? 20.958 3.538 -6.307 1.00 73.88 184 GLN A O 1
ATOM 1487 N N . GLY A 1 185 ? 18.825 4.187 -6.522 1.00 76.50 185 GLY A N 1
ATOM 1488 C CA . GLY A 1 185 ? 18.283 3.115 -5.686 1.00 76.50 185 GLY A CA 1
ATOM 1489 C C . GLY A 1 185 ? 16.904 2.593 -6.063 1.00 76.50 185 GLY A C 1
ATOM 1490 O O . GLY A 1 185 ? 16.065 3.326 -6.579 1.00 76.50 185 GLY A O 1
ATOM 1491 N N . TYR A 1 186 ? 16.661 1.319 -5.740 1.00 77.88 186 TYR A N 1
ATOM 1492 C CA . TYR A 1 186 ? 15.407 0.619 -6.018 1.00 77.88 186 TYR A CA 1
ATOM 1493 C C . TYR A 1 186 ? 14.982 -0.272 -4.848 1.00 77.88 186 TYR A C 1
ATOM 1495 O O . TYR A 1 186 ? 15.764 -1.101 -4.376 1.00 77.88 186 TYR A O 1
ATOM 1503 N N . LEU A 1 187 ? 13.712 -0.170 -4.447 1.00 82.25 187 LEU A N 1
ATOM 1504 C CA . LEU A 1 187 ? 12.999 -1.265 -3.795 1.00 82.25 187 LEU A CA 1
ATOM 1505 C C . LEU A 1 187 ? 12.193 -1.998 -4.871 1.00 82.25 187 LEU A C 1
ATOM 1507 O O . LEU A 1 187 ? 11.269 -1.428 -5.451 1.00 82.25 187 LEU A O 1
ATOM 1511 N N . PHE A 1 188 ? 12.558 -3.245 -5.138 1.00 81.50 188 PHE A N 1
ATOM 1512 C CA . PHE A 1 188 ? 11.784 -4.170 -5.953 1.00 81.50 188 PHE A CA 1
ATOM 1513 C C . PHE A 1 188 ? 10.739 -4.876 -5.089 1.00 81.50 188 PHE A C 1
ATOM 1515 O O . PHE A 1 188 ? 11.010 -5.238 -3.941 1.00 81.50 188 PHE A O 1
ATOM 1522 N N . ILE A 1 189 ? 9.562 -5.076 -5.673 1.00 85.50 189 ILE A N 1
ATOM 1523 C CA . ILE A 1 189 ? 8.417 -5.778 -5.102 1.00 85.50 189 ILE A CA 1
ATOM 1524 C C . ILE A 1 189 ? 8.043 -6.858 -6.115 1.00 85.50 189 ILE A C 1
ATOM 1526 O O . ILE A 1 189 ? 7.657 -6.541 -7.239 1.00 85.50 189 ILE A O 1
ATOM 1530 N N . GLU A 1 190 ? 8.194 -8.119 -5.737 1.00 87.12 190 GLU A N 1
ATOM 1531 C CA . GLU A 1 190 ? 7.959 -9.282 -6.596 1.00 87.12 190 GLU A CA 1
ATOM 1532 C C . GLU A 1 190 ? 6.785 -10.096 -6.055 1.00 87.12 190 GLU A C 1
ATOM 1534 O O . GLU A 1 190 ? 6.734 -10.364 -4.856 1.00 87.12 190 GLU A O 1
ATOM 1539 N N . GLY A 1 191 ? 5.861 -10.517 -6.915 1.00 89.19 191 GLY A N 1
ATOM 1540 C CA . GLY A 1 191 ? 4.722 -11.346 -6.513 1.00 89.19 191 GLY A CA 1
ATOM 1541 C C . GLY A 1 191 ? 3.888 -11.823 -7.698 1.00 89.19 191 GLY A C 1
ATOM 1542 O O . GLY A 1 191 ? 4.261 -11.615 -8.854 1.00 89.19 191 GLY A O 1
ATOM 1543 N N . LEU A 1 192 ? 2.753 -12.461 -7.417 1.00 93.88 192 LEU A N 1
ATOM 1544 C CA . LEU A 1 192 ? 1.773 -12.842 -8.436 1.00 93.88 192 LEU A CA 1
ATOM 1545 C C . LEU A 1 192 ? 0.849 -11.664 -8.730 1.00 93.88 192 LEU A C 1
ATOM 1547 O O . LEU A 1 192 ? 0.253 -11.086 -7.820 1.00 93.88 192 LEU A O 1
ATOM 1551 N N . PHE A 1 193 ? 0.732 -11.305 -10.002 1.00 89.00 193 PHE A N 1
ATOM 1552 C CA . PHE A 1 193 ? -0.082 -10.182 -10.425 1.00 89.00 193 PHE A CA 1
ATOM 1553 C C . PHE A 1 193 ? -1.580 -10.498 -10.332 1.00 89.00 193 PHE A C 1
ATOM 1555 O O . PHE A 1 193 ? -2.038 -11.504 -10.869 1.00 89.00 193 PHE A O 1
ATOM 1562 N N . ALA A 1 194 ? -2.359 -9.634 -9.680 1.00 92.69 194 ALA A N 1
ATOM 1563 C CA . ALA A 1 194 ? -3.806 -9.793 -9.550 1.00 92.69 194 ALA A CA 1
ATOM 1564 C C . ALA A 1 194 ? -4.558 -8.452 -9.599 1.00 92.69 194 ALA A C 1
ATOM 1566 O O . ALA A 1 194 ? -3.969 -7.372 -9.512 1.00 92.69 194 ALA A O 1
ATOM 1567 N N . THR A 1 195 ? -5.886 -8.523 -9.720 1.00 92.12 195 THR A N 1
ATOM 1568 C CA . THR A 1 195 ? -6.790 -7.365 -9.745 1.00 92.12 195 THR A CA 1
ATOM 1569 C C . THR A 1 195 ? -8.140 -7.671 -9.086 1.00 92.12 195 THR A C 1
ATOM 1571 O O . THR A 1 195 ? -8.441 -8.818 -8.764 1.00 92.12 195 THR A O 1
ATOM 1574 N N . ARG A 1 196 ? -8.954 -6.627 -8.895 1.00 89.06 196 ARG A N 1
ATOM 1575 C CA . ARG A 1 196 ? -10.405 -6.694 -8.640 1.00 89.06 196 ARG A CA 1
ATOM 1576 C C . ARG A 1 196 ? -11.246 -6.149 -9.799 1.00 89.06 196 ARG A C 1
ATOM 1578 O O . ARG A 1 196 ? -12.469 -6.118 -9.708 1.00 89.06 196 ARG A O 1
ATOM 1585 N N . GLY A 1 197 ? -10.613 -5.692 -10.878 1.00 86.44 197 GLY A N 1
ATOM 1586 C CA . GLY A 1 197 ? -11.307 -5.409 -12.127 1.00 86.44 197 GLY A CA 1
ATOM 1587 C C . GLY A 1 197 ? -11.699 -6.692 -12.856 1.00 86.44 197 GLY A C 1
ATOM 1588 O O . GLY A 1 197 ? -11.188 -7.772 -12.576 1.00 86.44 197 GLY A O 1
ATOM 1589 N N . SER A 1 198 ? -12.587 -6.562 -13.837 1.00 88.44 198 SER A N 1
ATOM 1590 C CA . SER A 1 198 ? -13.011 -7.652 -14.726 1.00 88.44 198 SER A CA 1
ATOM 1591 C C . SER A 1 198 ? -12.026 -7.906 -15.877 1.00 88.44 198 SER A C 1
ATOM 1593 O O . SER A 1 198 ? -12.435 -8.338 -16.952 1.00 88.44 198 SER A O 1
ATOM 1595 N N . TRP A 1 199 ? -10.755 -7.541 -15.705 1.00 86.94 199 TRP A N 1
ATOM 1596 C CA . TRP A 1 199 ? -9.737 -7.577 -16.748 1.00 86.94 199 TRP A CA 1
ATOM 1597 C C . TRP A 1 199 ? -8.653 -8.605 -16.430 1.00 86.94 199 TRP A C 1
ATOM 1599 O O . TRP A 1 199 ? -8.290 -8.819 -15.277 1.00 86.94 199 TRP A O 1
ATOM 1609 N N . ASP A 1 200 ? -8.136 -9.235 -17.478 1.00 90.50 200 ASP A N 1
ATOM 1610 C CA . ASP A 1 200 ? -7.193 -10.352 -17.425 1.00 90.50 200 ASP A CA 1
ATOM 1611 C C . ASP A 1 200 ? -5.726 -9.919 -17.550 1.00 90.50 200 ASP A C 1
ATOM 1613 O O . ASP A 1 200 ? -4.840 -10.659 -17.136 1.00 90.50 200 ASP A O 1
ATOM 1617 N N . LYS A 1 201 ? -5.453 -8.717 -18.072 1.00 85.75 201 LYS A N 1
ATOM 1618 C CA . LYS A 1 201 ? -4.092 -8.221 -18.322 1.00 85.75 201 LYS A CA 1
ATOM 1619 C C . LYS A 1 201 ? -3.873 -6.747 -17.993 1.00 85.75 201 LYS A C 1
ATOM 1621 O O . LYS A 1 201 ? -4.767 -5.907 -18.131 1.00 85.75 201 LYS A O 1
ATOM 1626 N N . MET A 1 202 ? -2.616 -6.447 -17.676 1.00 81.69 202 MET A N 1
ATOM 1627 C CA . MET A 1 202 ? -2.052 -5.104 -17.552 1.00 81.69 202 MET A CA 1
ATOM 1628 C C . MET A 1 202 ? -0.970 -4.867 -18.608 1.00 81.69 202 MET A C 1
ATOM 1630 O O . MET A 1 202 ? -0.077 -5.696 -18.783 1.00 81.69 202 MET A O 1
ATOM 1634 N N . ALA A 1 203 ? -1.000 -3.706 -19.261 1.00 76.31 203 ALA A N 1
ATOM 1635 C CA . ALA A 1 203 ? 0.123 -3.189 -20.033 1.00 76.31 203 ALA A CA 1
ATOM 1636 C C . ALA A 1 203 ? 1.119 -2.438 -19.136 1.00 76.31 203 ALA A C 1
ATOM 1638 O O . ALA A 1 203 ? 0.750 -1.695 -18.226 1.00 76.31 203 ALA A O 1
ATOM 1639 N N . THR A 1 204 ? 2.401 -2.595 -19.445 1.00 70.75 204 THR A N 1
ATOM 1640 C CA . THR A 1 204 ? 3.526 -1.904 -18.808 1.00 70.75 204 THR A CA 1
ATOM 1641 C C . THR A 1 204 ? 4.487 -1.412 -19.889 1.00 70.75 204 THR A C 1
ATOM 1643 O O . THR A 1 204 ? 4.500 -1.942 -21.000 1.00 70.75 204 THR A O 1
ATOM 1646 N N . GLY A 1 205 ? 5.296 -0.396 -19.585 1.00 62.25 205 GLY A N 1
ATOM 1647 C CA . GLY A 1 205 ? 6.204 0.201 -20.569 1.00 62.25 205 GLY A CA 1
ATOM 1648 C C . GLY A 1 205 ? 5.501 1.123 -21.575 1.00 62.25 205 GLY A C 1
ATOM 1649 O O . GLY A 1 205 ? 4.393 1.618 -21.334 1.00 62.25 205 GLY A O 1
ATOM 1650 N N . THR A 1 206 ? 6.172 1.409 -22.693 1.00 61.44 206 THR A N 1
ATOM 1651 C CA . THR A 1 206 ? 5.710 2.413 -23.663 1.00 61.44 206 THR A CA 1
ATOM 1652 C C . THR A 1 206 ? 4.946 1.807 -24.838 1.00 61.44 206 THR A C 1
ATOM 1654 O O . THR A 1 206 ? 5.361 0.806 -25.407 1.00 61.44 206 THR A O 1
ATOM 1657 N N . LYS A 1 207 ? 3.845 2.463 -25.221 1.00 60.78 207 LYS A N 1
ATOM 1658 C CA . LYS A 1 207 ? 3.030 2.347 -26.440 1.00 60.78 207 LYS A CA 1
ATOM 1659 C C . LYS A 1 207 ? 3.845 2.298 -27.738 1.00 60.78 207 LYS A C 1
ATOM 1661 O O . LYS A 1 207 ? 3.312 1.871 -28.757 1.00 60.78 207 LYS A O 1
ATOM 1666 N N . ASN A 1 208 ? 5.116 2.703 -27.719 1.00 61.59 208 ASN A N 1
ATOM 1667 C CA . ASN A 1 208 ? 6.030 2.430 -28.822 1.00 61.59 208 ASN A CA 1
ATOM 1668 C C . ASN A 1 208 ? 6.099 0.905 -29.051 1.00 61.59 208 ASN A C 1
ATOM 1670 O O . ASN A 1 208 ? 6.419 0.166 -28.112 1.00 61.59 208 ASN A O 1
ATOM 1674 N N . PRO A 1 209 ? 5.824 0.406 -30.270 1.00 56.44 209 PRO A N 1
ATOM 1675 C CA . PRO A 1 209 ? 5.947 -1.016 -30.574 1.00 56.44 209 PRO A CA 1
ATOM 1676 C C . PRO A 1 209 ? 7.327 -1.559 -30.171 1.00 56.44 209 PRO A C 1
ATOM 1678 O O . PRO A 1 209 ? 8.348 -0.916 -30.407 1.00 56.44 209 PRO A O 1
ATOM 1681 N N . GLY A 1 210 ? 7.349 -2.722 -29.514 1.00 59.38 210 GLY A N 1
ATOM 1682 C CA . GLY A 1 210 ? 8.563 -3.321 -28.940 1.00 59.38 210 GLY A CA 1
ATOM 1683 C C . GLY A 1 210 ? 8.901 -2.898 -27.501 1.00 59.38 210 GLY A C 1
ATOM 1684 O O . GLY A 1 210 ? 9.750 -3.532 -26.885 1.00 59.38 210 GLY A O 1
ATOM 1685 N N . TRP A 1 211 ? 8.219 -1.893 -26.935 1.00 62.03 211 TRP A N 1
ATOM 1686 C CA . TRP A 1 211 ? 8.469 -1.392 -25.572 1.00 62.03 211 TRP A CA 1
ATOM 1687 C C . TRP A 1 211 ? 7.261 -1.515 -24.627 1.00 62.03 211 TRP A C 1
ATOM 1689 O O . TRP A 1 211 ? 7.350 -1.101 -23.468 1.00 62.03 211 TRP A O 1
ATOM 1699 N N . THR A 1 212 ? 6.141 -2.077 -25.099 1.00 69.81 212 THR A N 1
ATOM 1700 C CA . THR A 1 212 ? 5.002 -2.481 -24.261 1.00 69.81 212 THR A CA 1
ATOM 1701 C C . THR A 1 212 ? 5.138 -3.957 -23.905 1.00 69.81 212 THR A C 1
ATOM 1703 O O . THR A 1 212 ? 5.103 -4.804 -24.797 1.00 69.81 212 THR A O 1
ATOM 1706 N N . THR A 1 213 ? 5.172 -4.271 -22.612 1.00 72.88 213 THR A N 1
ATOM 1707 C CA . THR A 1 213 ? 5.059 -5.646 -22.105 1.00 72.88 213 THR A CA 1
ATOM 1708 C C . THR A 1 213 ? 3.709 -5.822 -21.424 1.00 72.88 213 THR A C 1
ATOM 1710 O O . THR A 1 213 ? 3.335 -5.019 -20.565 1.00 72.88 213 THR A O 1
ATOM 1713 N N . HIS A 1 214 ? 2.977 -6.872 -21.792 1.00 79.06 214 HIS A N 1
ATOM 1714 C CA . HIS A 1 214 ? 1.722 -7.242 -21.141 1.00 79.06 214 HIS A CA 1
ATOM 1715 C C . HIS A 1 214 ? 1.964 -8.343 -20.109 1.00 79.06 214 HIS A C 1
ATOM 1717 O O . HIS A 1 214 ? 2.641 -9.323 -20.411 1.00 79.06 214 HIS A O 1
ATOM 1723 N N . TYR A 1 215 ? 1.362 -8.195 -18.931 1.00 78.75 215 TYR A N 1
ATOM 1724 C CA . TYR A 1 215 ? 1.340 -9.207 -17.877 1.00 78.75 215 TYR A CA 1
ATOM 1725 C C . TYR A 1 215 ? -0.098 -9.662 -17.646 1.00 78.75 215 TYR A C 1
ATOM 1727 O O . TYR A 1 215 ? -0.989 -8.832 -17.451 1.00 78.75 215 TYR A O 1
ATOM 1735 N N . GLN A 1 216 ? -0.316 -10.973 -17.690 1.00 89.25 216 GLN A N 1
ATOM 1736 C CA . GLN A 1 216 ? -1.601 -11.604 -17.387 1.00 89.25 216 GLN A CA 1
ATOM 1737 C C . GLN A 1 216 ? -1.766 -11.756 -15.870 1.00 89.25 216 GLN A C 1
ATOM 1739 O O . GLN A 1 216 ? -0.792 -11.965 -15.143 1.00 89.25 216 GLN A O 1
ATOM 1744 N N . VAL A 1 217 ? -3.001 -11.697 -15.385 1.00 90.50 217 VAL A N 1
ATOM 1745 C CA . VAL A 1 217 ? -3.364 -12.054 -14.011 1.00 90.50 217 VAL A CA 1
ATOM 1746 C C . VAL A 1 217 ? -2.913 -13.492 -13.729 1.00 90.50 217 VAL A C 1
ATOM 1748 O O . VAL A 1 217 ? -3.051 -14.384 -14.563 1.00 90.50 217 VAL A O 1
ATOM 1751 N N . GLY A 1 218 ? -2.313 -13.704 -12.560 1.00 90.62 218 GLY A N 1
ATOM 1752 C CA . GLY A 1 218 ? -1.666 -14.951 -12.157 1.00 90.62 218 GLY A CA 1
ATOM 1753 C C . GLY A 1 218 ? -0.194 -15.080 -12.574 1.00 90.62 218 GLY A C 1
ATOM 1754 O O . GLY A 1 218 ? 0.483 -15.972 -12.068 1.00 90.62 218 GLY A O 1
ATOM 1755 N N . GLN A 1 219 ? 0.347 -14.208 -13.434 1.00 87.31 219 GLN A N 1
ATOM 1756 C CA . GLN A 1 219 ? 1.778 -14.236 -13.769 1.00 87.31 219 GLN A CA 1
ATOM 1757 C C . GLN A 1 219 ? 2.633 -13.578 -12.682 1.00 87.31 219 GLN A C 1
ATOM 1759 O O . GLN A 1 219 ? 2.246 -12.580 -12.074 1.00 87.31 219 GLN A O 1
ATOM 1764 N N . SER A 1 220 ? 3.838 -14.112 -12.468 1.00 86.81 220 SER A N 1
ATOM 1765 C CA . SER A 1 220 ? 4.850 -13.460 -11.637 1.00 86.81 220 SER A CA 1
ATOM 1766 C C . SER A 1 220 ? 5.301 -12.146 -12.273 1.00 86.81 220 SER A C 1
ATOM 1768 O O . SER A 1 220 ? 5.673 -12.109 -13.447 1.00 86.81 220 SER A O 1
ATOM 1770 N N . TYR A 1 221 ? 5.309 -11.073 -11.487 1.00 81.62 221 TYR A N 1
ATOM 1771 C CA . TYR A 1 221 ? 5.744 -9.753 -11.925 1.00 81.62 221 TYR A CA 1
ATOM 1772 C C . TYR A 1 221 ? 6.602 -9.071 -10.853 1.00 81.62 221 TYR A C 1
ATOM 1774 O O . TYR A 1 221 ? 6.437 -9.301 -9.655 1.00 81.62 221 TYR A O 1
ATOM 1782 N N . SER A 1 222 ? 7.535 -8.232 -11.309 1.00 80.44 222 SER A N 1
ATOM 1783 C CA . SER A 1 222 ? 8.444 -7.452 -10.475 1.00 80.44 222 SER A CA 1
ATOM 1784 C C . SER A 1 222 ? 8.227 -5.966 -10.740 1.00 80.44 222 SER A C 1
ATOM 1786 O O . SER A 1 222 ? 8.640 -5.442 -11.775 1.00 80.44 222 SER A O 1
ATOM 1788 N N . LEU A 1 223 ? 7.629 -5.274 -9.776 1.00 77.31 223 LEU A N 1
ATOM 1789 C CA . LEU A 1 223 ? 7.587 -3.814 -9.730 1.00 77.31 223 LEU A CA 1
ATOM 1790 C C . LEU A 1 223 ? 8.844 -3.273 -9.047 1.00 77.31 223 LEU A C 1
ATOM 1792 O O . LEU A 1 223 ? 9.502 -3.977 -8.282 1.00 77.31 223 LEU A O 1
ATOM 1796 N N . ARG A 1 224 ? 9.181 -2.007 -9.304 1.00 75.00 224 ARG A N 1
ATOM 1797 C CA . ARG A 1 224 ? 10.238 -1.294 -8.578 1.00 75.00 224 ARG A CA 1
ATOM 1798 C C . ARG A 1 224 ? 9.871 0.160 -8.336 1.00 75.00 224 ARG A C 1
ATOM 1800 O O . ARG A 1 224 ? 9.186 0.773 -9.149 1.00 75.00 224 ARG A O 1
ATOM 1807 N N . THR A 1 225 ? 10.393 0.731 -7.260 1.00 69.88 225 THR A N 1
ATOM 1808 C CA . THR A 1 225 ? 10.347 2.176 -7.017 1.00 69.88 225 THR A CA 1
ATOM 1809 C C . THR A 1 225 ? 11.579 2.840 -7.669 1.00 69.88 225 THR A C 1
ATOM 1811 O O . THR A 1 225 ? 12.680 2.678 -7.146 1.00 69.88 225 THR A O 1
ATOM 1814 N N . GLY A 1 226 ? 11.417 3.549 -8.803 1.00 54.41 226 GLY A N 1
ATOM 1815 C CA . GLY A 1 226 ? 12.490 4.197 -9.613 1.00 54.41 226 GLY A CA 1
ATOM 1816 C C . GLY A 1 226 ? 12.878 3.497 -10.957 1.00 54.41 226 GLY A C 1
ATOM 1817 O O . GLY A 1 226 ? 12.362 2.431 -11.258 1.00 54.41 226 GLY A O 1
ATOM 1818 N N . GLY A 1 227 ? 13.806 4.077 -11.757 1.00 50.09 227 GLY A N 1
ATOM 1819 C CA . GLY A 1 227 ? 14.752 3.461 -12.765 1.00 50.09 227 GLY A CA 1
ATOM 1820 C C . GLY A 1 227 ? 14.535 3.763 -14.283 1.00 50.09 227 GLY A C 1
ATOM 1821 O O . GLY A 1 227 ? 13.497 3.328 -14.769 1.00 50.09 227 GLY A O 1
ATOM 1822 N N . HIS A 1 228 ? 15.396 4.382 -15.148 1.00 42.47 228 HIS A N 1
ATOM 1823 C CA . HIS A 1 228 ? 16.790 4.982 -15.179 1.00 42.47 228 HIS A CA 1
ATOM 1824 C C . HIS A 1 228 ? 16.780 6.473 -15.732 1.00 42.47 228 HIS A C 1
ATOM 1826 O O . HIS A 1 228 ? 15.686 6.984 -15.779 1.00 42.47 228 HIS A O 1
ATOM 1832 N N . TYR A 1 229 ? 17.843 7.203 -16.189 1.00 36.91 229 TYR A N 1
ATOM 1833 C CA . TYR A 1 229 ? 17.802 8.646 -16.684 1.00 36.91 229 TYR A CA 1
ATOM 1834 C C . TYR A 1 229 ? 16.703 8.989 -17.726 1.00 36.91 229 TYR A C 1
ATOM 1836 O O . TYR A 1 229 ? 16.288 10.137 -17.835 1.00 36.91 229 TYR A O 1
ATOM 1844 N N . ASN A 1 230 ? 16.165 7.992 -18.435 1.00 42.50 230 ASN A N 1
ATOM 1845 C CA . ASN A 1 230 ? 14.988 8.140 -19.304 1.00 42.50 230 ASN A CA 1
ATOM 1846 C C . ASN A 1 230 ? 13.628 8.031 -18.556 1.00 42.50 230 ASN A C 1
ATOM 1848 O O . ASN A 1 230 ? 12.583 8.104 -19.195 1.00 42.50 230 ASN A O 1
ATOM 1852 N N . HIS A 1 231 ? 13.633 7.767 -17.240 1.00 42.00 231 HIS A N 1
ATOM 1853 C CA . HIS A 1 231 ? 12.505 7.209 -16.472 1.00 42.00 231 HIS A CA 1
ATOM 1854 C C . HIS A 1 231 ? 12.507 7.343 -14.910 1.00 42.00 231 HIS A C 1
ATOM 1856 O O . HIS A 1 231 ? 11.599 6.856 -14.237 1.00 42.00 231 HIS A O 1
ATOM 1862 N N . THR A 1 232 ? 13.537 7.861 -14.241 1.00 36.09 232 THR A N 1
ATOM 1863 C CA . THR A 1 232 ? 13.689 7.720 -12.771 1.00 36.09 232 THR A CA 1
ATOM 1864 C C . THR A 1 232 ? 13.041 8.823 -11.955 1.00 36.09 232 THR A C 1
ATOM 1866 O O . THR A 1 232 ? 13.124 9.980 -12.334 1.00 36.09 232 THR A O 1
ATOM 1869 N N . GLY A 1 233 ? 12.527 8.483 -10.767 1.00 32.97 233 GLY A N 1
ATOM 1870 C CA . GLY A 1 233 ? 12.005 9.461 -9.797 1.00 32.97 233 GLY A CA 1
ATOM 1871 C C . GLY A 1 233 ? 10.590 9.176 -9.306 1.00 32.97 233 GLY A C 1
ATOM 1872 O O . GLY A 1 233 ? 10.004 9.963 -8.570 1.00 32.97 233 GLY A O 1
ATOM 1873 N N . GLU A 1 234 ? 9.998 8.088 -9.783 1.00 45.38 234 GLU A N 1
ATOM 1874 C CA . GLU A 1 234 ? 8.558 8.055 -9.932 1.00 45.38 234 GLU A CA 1
ATOM 1875 C C . GLU A 1 234 ? 8.033 6.772 -9.296 1.00 45.38 234 GLU A C 1
ATOM 1877 O O . GLU A 1 234 ? 8.183 5.680 -9.843 1.00 45.38 234 GLU A O 1
ATOM 1882 N N . PHE A 1 235 ? 7.397 6.931 -8.128 1.00 49.88 235 PHE A N 1
ATOM 1883 C CA . PHE A 1 235 ? 6.580 5.918 -7.442 1.00 49.88 235 PHE A CA 1
ATOM 1884 C C . PHE A 1 235 ? 5.709 5.126 -8.421 1.00 49.88 235 PHE A C 1
ATOM 1886 O O . PHE A 1 235 ? 5.469 3.934 -8.246 1.00 49.88 235 PHE A O 1
ATOM 1893 N N . ILE A 1 236 ? 5.279 5.828 -9.471 1.00 49.00 236 ILE A N 1
ATOM 1894 C CA . ILE A 1 236 ? 4.674 5.294 -10.668 1.00 49.00 236 ILE A CA 1
ATOM 1895 C C . ILE A 1 236 ? 5.088 6.184 -11.860 1.00 49.00 236 ILE A C 1
ATOM 1897 O O . ILE A 1 236 ? 4.975 7.409 -11.771 1.00 49.00 236 ILE A O 1
ATOM 1901 N N . HIS A 1 237 ? 5.563 5.562 -12.944 1.00 36.97 237 HIS A N 1
ATOM 1902 C CA . HIS A 1 237 ? 6.286 6.193 -14.057 1.00 36.97 237 HIS A CA 1
ATOM 1903 C C . HIS A 1 237 ? 5.487 7.183 -14.933 1.00 36.97 237 HIS A C 1
ATOM 1905 O O . HIS A 1 237 ? 4.443 6.807 -15.466 1.00 36.97 237 HIS A O 1
ATOM 1911 N N . SER A 1 238 ? 6.057 8.369 -15.203 1.00 32.16 238 SER A N 1
ATOM 1912 C CA . SER A 1 238 ? 5.408 9.512 -15.869 1.00 32.16 238 SER A CA 1
ATOM 1913 C C . SER A 1 238 ? 6.209 10.321 -16.912 1.00 32.16 238 SER A C 1
ATOM 1915 O O . SER A 1 238 ? 5.606 11.207 -17.516 1.00 32.16 238 SER A O 1
ATOM 1917 N N . THR A 1 239 ? 7.500 10.076 -17.162 1.00 31.75 239 THR A N 1
ATOM 1918 C CA . THR A 1 239 ? 8.347 11.009 -17.959 1.00 31.75 239 THR A CA 1
ATOM 1919 C C . THR A 1 239 ? 8.577 10.710 -19.449 1.00 31.75 239 THR A C 1
ATOM 1921 O O . THR A 1 239 ? 9.088 11.570 -20.161 1.00 31.75 239 THR A O 1
ATOM 1924 N N . CYS A 1 240 ? 8.155 9.559 -19.982 1.00 34.56 240 CYS A N 1
ATOM 1925 C CA . CYS A 1 240 ? 8.246 9.287 -21.423 1.00 34.56 240 CYS A CA 1
ATOM 1926 C C . CYS A 1 240 ? 6.885 9.508 -22.095 1.00 34.56 240 CYS A C 1
ATOM 1928 O O . CYS A 1 240 ? 5.888 8.917 -21.668 1.00 34.56 240 CYS A O 1
ATOM 1930 N N . ASN A 1 241 ? 6.880 10.277 -23.195 1.00 36.06 241 ASN A N 1
ATOM 1931 C CA . ASN A 1 241 ? 5.726 10.697 -24.022 1.00 36.06 241 ASN A CA 1
ATOM 1932 C C . ASN A 1 241 ? 4.975 9.555 -24.742 1.00 36.06 241 ASN A C 1
ATOM 1934 O O . ASN A 1 241 ? 4.355 9.752 -25.783 1.00 36.06 241 ASN A O 1
ATOM 1938 N N . GLY A 1 242 ? 5.025 8.342 -24.201 1.00 41.28 242 GLY A N 1
ATOM 1939 C CA . GLY A 1 242 ? 4.501 7.158 -24.847 1.00 41.28 242 GLY A CA 1
ATOM 1940 C C . GLY A 1 242 ? 4.080 6.038 -23.912 1.00 41.28 242 GLY A C 1
ATOM 1941 O O . GLY A 1 242 ? 3.958 4.945 -24.418 1.00 41.28 242 GLY A O 1
ATOM 1942 N N . TYR A 1 243 ? 3.859 6.193 -22.600 1.00 49.78 243 TYR A N 1
ATOM 1943 C CA . TYR A 1 243 ? 3.358 5.049 -21.799 1.00 49.78 243 TYR A CA 1
ATOM 1944 C C . TYR A 1 243 ? 2.002 4.532 -22.291 1.00 49.78 243 TYR A C 1
ATOM 1946 O O . TYR A 1 243 ? 1.130 5.340 -22.612 1.00 49.78 243 TYR A O 1
ATOM 1954 N N . ASN A 1 244 ? 1.810 3.208 -22.366 1.00 51.94 244 ASN A N 1
ATOM 1955 C CA . ASN A 1 244 ? 0.559 2.671 -22.904 1.00 51.94 244 ASN A CA 1
ATOM 1956 C C . ASN A 1 244 ? -0.635 2.981 -21.973 1.00 51.94 244 ASN A C 1
ATOM 1958 O O . ASN A 1 244 ? -0.581 2.730 -20.771 1.00 51.94 244 ASN A O 1
ATOM 1962 N N . THR A 1 245 ? -1.692 3.570 -22.543 1.00 52.62 245 THR A N 1
ATOM 1963 C CA . THR A 1 245 ? -2.992 3.836 -21.895 1.00 52.62 245 THR A CA 1
ATOM 1964 C C . THR A 1 245 ? -3.932 2.640 -21.932 1.00 52.62 245 THR A C 1
ATOM 1966 O O . THR A 1 245 ? -4.901 2.589 -21.181 1.00 52.62 245 THR A O 1
ATOM 1969 N N . GLU A 1 246 ? -3.706 1.729 -22.872 1.00 53.97 246 GLU A N 1
ATOM 1970 C CA . GLU A 1 246 ? -4.549 0.566 -23.108 1.00 53.97 246 GLU A CA 1
ATOM 1971 C C . GLU A 1 246 ? -4.283 -0.494 -22.029 1.00 53.97 246 GLU A C 1
ATOM 1973 O O . GLU A 1 246 ? -3.204 -0.542 -21.441 1.00 53.97 246 GLU A O 1
ATOM 1978 N N . CYS A 1 247 ? -5.266 -1.360 -21.778 1.00 55.59 247 CYS A N 1
ATOM 1979 C CA . CYS A 1 247 ? -5.134 -2.513 -20.881 1.00 55.59 247 CYS A CA 1
ATOM 1980 C C . CYS A 1 247 ? -4.642 -2.164 -19.458 1.00 55.59 247 CYS A C 1
ATOM 1982 O O . CYS A 1 247 ? -3.599 -2.645 -19.031 1.00 55.59 247 CYS A O 1
ATOM 1984 N N . ASN A 1 248 ? -5.410 -1.361 -18.713 1.00 72.25 248 ASN A N 1
ATOM 1985 C CA . ASN A 1 248 ? -5.340 -1.274 -17.242 1.00 72.25 248 ASN A CA 1
ATOM 1986 C C . ASN A 1 248 ? -3.924 -1.088 -16.675 1.00 72.25 248 ASN A C 1
ATOM 1988 O O . ASN A 1 248 ? -3.483 -1.841 -15.808 1.00 72.25 248 ASN A O 1
ATOM 1992 N N . SER A 1 249 ? -3.189 -0.100 -17.178 1.00 71.56 249 SER A N 1
ATOM 1993 C CA . SER A 1 249 ? -1.843 0.189 -16.688 1.00 71.56 249 SER A CA 1
ATOM 1994 C C . SER A 1 249 ? -1.862 0.729 -15.257 1.00 71.56 249 SER A C 1
ATOM 1996 O O . SER A 1 249 ? -2.570 1.687 -14.953 1.00 71.56 249 SER A O 1
ATOM 1998 N N . ILE A 1 250 ? -1.004 0.167 -14.401 1.00 69.12 250 ILE A N 1
ATOM 1999 C CA . ILE A 1 250 ? -0.708 0.701 -13.065 1.00 69.12 250 ILE A CA 1
ATOM 2000 C C . ILE A 1 250 ? 0.002 2.067 -13.126 1.00 69.12 250 ILE A C 1
ATOM 2002 O O . ILE A 1 250 ? 0.137 2.726 -12.097 1.00 69.12 250 ILE A O 1
ATOM 2006 N N . THR A 1 251 ? 0.468 2.501 -14.311 1.00 63.69 251 THR A N 1
ATOM 2007 C CA . THR A 1 251 ? 1.248 3.741 -14.468 1.00 63.69 251 THR A CA 1
ATOM 2008 C C . THR A 1 251 ? 0.444 5.034 -14.214 1.00 63.69 251 THR A C 1
ATOM 2010 O O . THR A 1 251 ? -0.786 5.033 -14.211 1.00 63.69 251 THR A O 1
ATOM 2013 N N . SER A 1 252 ? 1.126 6.153 -13.937 1.00 52.91 252 SER A N 1
ATOM 2014 C CA . SER A 1 252 ? 0.517 7.435 -13.552 1.00 52.91 252 SER A CA 1
ATOM 2015 C C . SER A 1 252 ? 1.270 8.571 -14.207 1.00 52.91 252 SER A C 1
ATOM 2017 O O . SER A 1 252 ? 2.484 8.492 -14.350 1.00 52.91 252 SER A O 1
ATOM 2019 N N . ARG A 1 253 ? 0.572 9.626 -14.624 1.00 50.69 253 ARG A N 1
ATOM 2020 C CA . ARG A 1 253 ? 1.129 10.595 -15.574 1.00 50.69 253 ARG A CA 1
ATOM 2021 C C . ARG A 1 253 ? 1.402 11.957 -14.938 1.00 50.69 253 ARG A C 1
ATOM 2023 O O . ARG A 1 253 ? 0.600 12.480 -14.165 1.00 50.69 253 ARG A O 1
ATOM 2030 N N . ILE A 1 254 ? 2.543 12.557 -15.284 1.00 45.56 254 ILE A N 1
ATOM 2031 C CA . ILE A 1 254 ? 2.867 13.936 -14.904 1.00 45.56 254 ILE A CA 1
ATOM 2032 C C . ILE A 1 254 ? 1.865 14.854 -15.607 1.00 45.56 254 ILE A C 1
ATOM 2034 O O . ILE A 1 254 ? 1.575 14.691 -16.789 1.00 45.56 254 ILE A O 1
ATOM 2038 N N . GLY A 1 255 ? 1.294 15.794 -14.854 1.00 44.06 255 GLY A N 1
ATOM 2039 C CA . GLY A 1 255 ? 0.291 16.737 -15.359 1.00 44.06 255 GLY A CA 1
ATOM 2040 C C . GLY A 1 255 ? -1.133 16.185 -15.511 1.00 44.06 255 GLY A C 1
ATOM 2041 O O . GLY A 1 255 ? -2.029 16.971 -15.783 1.00 44.06 255 GLY A O 1
ATOM 2042 N N . TRP A 1 256 ? -1.382 14.887 -15.296 1.00 42.69 256 TRP A N 1
ATOM 2043 C CA . TRP A 1 256 ? -2.726 14.298 -15.461 1.00 42.69 256 TRP A CA 1
ATOM 2044 C C . TRP A 1 256 ? -3.604 14.364 -14.203 1.00 42.69 256 TRP A C 1
ATOM 2046 O O . TRP A 1 256 ? -4.767 13.988 -14.242 1.00 42.69 256 TRP A O 1
ATOM 2056 N N . GLY A 1 257 ? -3.066 14.823 -13.069 1.00 53.75 257 GLY A N 1
ATOM 2057 C CA . GLY A 1 257 ? -3.812 14.910 -11.805 1.00 53.75 257 GLY A CA 1
ATOM 2058 C C . GLY A 1 257 ? -4.089 13.563 -11.122 1.00 53.75 257 GLY A C 1
ATOM 2059 O O . GLY A 1 257 ? -4.473 13.565 -9.955 1.00 53.75 257 GLY A O 1
ATOM 2060 N N . ASP A 1 258 ? -3.837 12.439 -11.805 1.00 65.19 258 ASP A N 1
ATOM 2061 C CA . ASP A 1 258 ? -4.094 11.079 -11.324 1.00 65.19 258 ASP A CA 1
ATOM 2062 C C . ASP A 1 258 ? -3.626 10.873 -9.878 1.00 65.19 258 ASP A C 1
ATOM 2064 O O . ASP A 1 258 ? -2.450 11.061 -9.544 1.00 65.19 258 ASP A O 1
ATOM 2068 N N . THR A 1 259 ? -4.554 10.432 -9.030 1.00 73.31 259 THR A N 1
ATOM 2069 C CA . THR A 1 259 ? -4.220 9.909 -7.707 1.00 73.31 259 THR A CA 1
ATOM 2070 C C . THR A 1 259 ? -3.869 8.436 -7.832 1.00 73.31 259 THR A C 1
ATOM 2072 O O . THR A 1 259 ? -4.558 7.674 -8.510 1.00 73.31 259 THR A O 1
ATOM 2075 N N . LYS A 1 260 ? -2.780 8.031 -7.184 1.00 80.25 260 LYS A N 1
ATOM 2076 C CA . LYS A 1 260 ? -2.396 6.629 -7.033 1.00 80.25 260 LYS A CA 1
ATOM 2077 C C . LYS A 1 260 ? -1.819 6.390 -5.645 1.00 80.25 260 LYS A C 1
ATOM 2079 O O . LYS A 1 260 ? -0.998 7.173 -5.165 1.00 80.25 260 LYS A O 1
ATOM 2084 N N . VAL A 1 261 ? -2.231 5.299 -5.016 1.00 84.62 261 VAL A N 1
ATOM 2085 C CA . VAL A 1 261 ? -2.001 5.024 -3.593 1.00 84.62 261 VAL A CA 1
ATOM 2086 C C . VAL A 1 261 ? -1.469 3.607 -3.449 1.00 84.62 261 VAL A C 1
ATOM 2088 O O . VAL A 1 261 ? -2.093 2.694 -3.981 1.00 84.62 261 VAL A O 1
ATOM 2091 N N . VAL A 1 262 ? -0.346 3.414 -2.748 1.00 88.69 262 VAL A N 1
ATOM 2092 C CA . VAL A 1 262 ? 0.104 2.065 -2.351 1.00 88.69 262 VAL A CA 1
ATOM 2093 C C . VAL A 1 262 ? -0.526 1.673 -1.033 1.00 88.69 262 VAL A C 1
ATOM 2095 O O . VAL A 1 262 ? -0.671 2.488 -0.122 1.00 88.69 262 VAL A O 1
ATOM 2098 N N . TRP A 1 263 ? -0.817 0.389 -0.932 1.00 93.56 263 TRP A N 1
ATOM 2099 C CA . TRP A 1 263 ? -1.338 -0.281 0.237 1.00 93.56 263 TRP A CA 1
ATOM 2100 C C . TRP A 1 263 ? -0.502 -1.527 0.517 1.00 93.56 263 TRP A C 1
ATOM 2102 O O . TRP A 1 263 ? -0.102 -2.237 -0.403 1.00 93.56 263 TRP A O 1
ATOM 2112 N N . TYR A 1 264 ? -0.261 -1.816 1.788 1.00 95.06 264 TYR A N 1
ATOM 2113 C CA . TYR A 1 264 ? 0.502 -2.979 2.230 1.00 95.06 264 TYR A CA 1
ATOM 2114 C C . TYR A 1 264 ? -0.428 -3.897 3.029 1.00 95.06 264 TYR A C 1
ATOM 2116 O O . TYR A 1 264 ? -0.895 -3.486 4.094 1.00 95.06 264 TYR A O 1
ATOM 2124 N N . ARG A 1 265 ? -0.719 -5.118 2.547 1.00 96.38 265 ARG A N 1
ATOM 2125 C CA . ARG A 1 265 ? -1.478 -6.092 3.351 1.00 96.38 265 ARG A CA 1
ATOM 2126 C C . ARG A 1 265 ? -0.581 -6.585 4.467 1.00 96.38 265 ARG A C 1
ATOM 2128 O O . ARG A 1 265 ? 0.455 -7.196 4.207 1.00 96.38 265 ARG A O 1
ATOM 2135 N N . LEU A 1 266 ? -1.001 -6.329 5.693 1.00 96.00 266 LEU A N 1
ATOM 2136 C CA . LEU A 1 266 ? -0.339 -6.780 6.899 1.00 96.00 266 LEU A CA 1
ATOM 2137 C C . LEU A 1 266 ? -0.861 -8.167 7.281 1.00 96.00 266 LEU A C 1
ATOM 2139 O O . LEU A 1 266 ? -2.060 -8.436 7.248 1.00 96.00 266 LEU A O 1
ATOM 2143 N N . GLU A 1 267 ? 0.057 -9.037 7.669 1.00 94.06 267 GLU A N 1
ATOM 2144 C CA . GLU A 1 267 ? -0.201 -10.393 8.127 1.00 94.06 267 GLU A CA 1
ATOM 2145 C C . GLU A 1 267 ? 0.539 -10.596 9.449 1.00 94.06 267 GLU A C 1
ATOM 2147 O O . GLU A 1 267 ? 1.763 -10.428 9.530 1.00 94.06 267 GLU A O 1
ATOM 2152 N N . LEU A 1 268 ? -0.200 -10.928 10.510 1.00 90.12 268 LEU A N 1
ATOM 2153 C CA . LEU A 1 268 ? 0.427 -11.348 11.756 1.00 90.12 268 LEU A CA 1
ATOM 2154 C C . LEU A 1 268 ? 1.181 -12.649 11.493 1.00 90.12 268 LEU A C 1
ATOM 2156 O O . LEU A 1 268 ? 0.594 -13.647 11.081 1.00 90.12 268 LEU A O 1
ATOM 2160 N N . GLN A 1 269 ? 2.485 -12.644 11.763 1.00 79.62 269 GLN A N 1
ATOM 2161 C CA . GLN A 1 269 ? 3.210 -13.901 11.873 1.00 79.62 269 GLN A CA 1
ATOM 2162 C C . GLN A 1 269 ? 2.606 -14.694 13.042 1.00 79.62 269 GLN A C 1
ATOM 2164 O O . GLN A 1 269 ? 2.331 -14.089 14.091 1.00 79.62 269 GLN A O 1
ATOM 2169 N N . PRO A 1 270 ? 2.412 -16.019 12.897 1.00 73.75 270 PRO A N 1
ATOM 2170 C CA . PRO A 1 270 ? 2.161 -16.877 14.043 1.00 73.75 270 PRO A CA 1
ATOM 2171 C C . PRO A 1 270 ? 3.221 -16.576 15.100 1.00 73.75 270 PRO A C 1
ATOM 2173 O O . PRO A 1 270 ? 4.404 -16.447 14.769 1.00 73.75 270 PRO A O 1
ATOM 2176 N N . GLN A 1 271 ? 2.819 -16.441 16.365 1.00 59.66 271 GLN A N 1
ATOM 2177 C CA . GLN A 1 271 ? 3.825 -16.559 17.412 1.00 59.66 271 GLN A CA 1
ATOM 2178 C C . GLN A 1 271 ? 4.399 -17.964 17.273 1.00 59.66 271 GLN A C 1
ATOM 2180 O O . GLN A 1 271 ? 3.641 -18.923 17.162 1.00 59.66 271 GLN A O 1
ATOM 2185 N N . ALA A 1 272 ? 5.725 -18.077 17.217 1.00 54.34 272 ALA A N 1
ATOM 2186 C CA . ALA A 1 272 ? 6.344 -19.368 17.441 1.00 54.34 272 ALA A CA 1
ATOM 2187 C C . ALA A 1 272 ? 5.883 -19.809 18.832 1.00 54.34 272 ALA A C 1
ATOM 2189 O O . ALA A 1 272 ? 6.165 -19.102 19.803 1.00 54.34 272 ALA A O 1
ATOM 2190 N N . ASP A 1 273 ? 5.113 -20.896 18.899 1.00 45.22 273 ASP A N 1
ATOM 2191 C CA . ASP A 1 273 ? 4.617 -21.433 20.160 1.00 45.22 273 ASP A CA 1
ATOM 2192 C C . ASP A 1 273 ? 5.828 -21.718 21.045 1.00 45.22 273 ASP A C 1
ATOM 2194 O O . ASP A 1 273 ? 6.646 -22.594 20.745 1.00 45.22 273 ASP A O 1
ATOM 2198 N N . GLY A 1 274 ? 5.988 -20.892 22.080 1.00 46.81 274 GLY A N 1
ATOM 2199 C CA . GLY A 1 274 ? 7.155 -20.919 22.946 1.00 46.81 274 GLY A CA 1
ATOM 2200 C C . GLY A 1 274 ? 7.214 -22.246 23.685 1.00 46.81 274 GLY A C 1
ATOM 2201 O O . GLY A 1 274 ? 6.395 -22.489 24.570 1.00 46.81 274 GLY A O 1
ATOM 2202 N N . LYS A 1 275 ? 8.179 -23.082 23.301 1.00 38.28 275 LYS A N 1
ATOM 2203 C CA . LYS A 1 275 ? 8.683 -24.181 24.125 1.00 38.28 275 LYS A CA 1
ATOM 2204 C C . LYS A 1 275 ? 9.753 -23.654 25.072 1.00 38.28 275 LYS A C 1
ATOM 2206 O O . LYS A 1 275 ? 10.546 -22.805 24.607 1.00 38.28 275 LYS A O 1
#

Sequence (275 aa):
MPKLVFEKCNNQQMESLESELKRLRQEAEQKDQLISRFEGKIRELPITFRQLFEPGRTSGSYFIKLSGDKVAQLYFLIEGEGKVWMRGQSKIGQNIKKANECSSQWTKSDVKMLPKIADVGWSESLESLTGQRTWFLQNASFKVSQTISDGQYSYKSWSFSKCLANLLNGETPDGQGWSIGYFQGYLFIEGLFATRGSWDKMATGTKNPGWTTHYQVGQSYSLRTGGHYNHTGEFIHSTCNGYNTECNSITSRIGWGDTKVVWYRLELQPQADGK

pLDDT: mean 76.43, std 16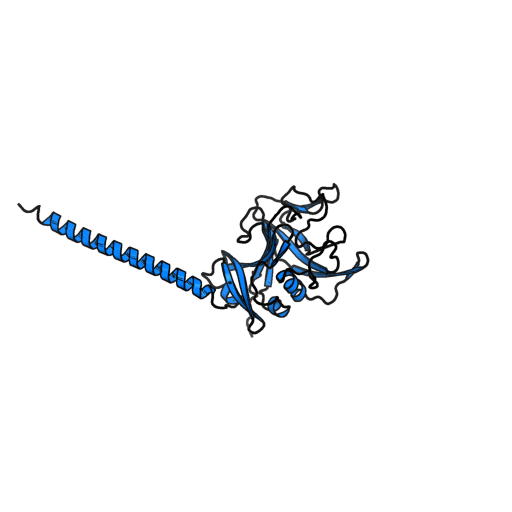.76, range [31.75, 96.38]